Protein AF-A0A7S0N9P6-F1 (afdb_monomer)

Radius of gyration: 17.5 Å; Cα contacts (8 Å, |Δi|>4): 271; chains: 1; bounding box: 43×38×48 Å

Sequence (192 aa):
ETDVRFLIPDRLAFVSATAWQIDELRVDFEGRNACFISSDLHRKYAPLAADFGPVNLGIVHRFCSGFQKRLSADDNQLIVYCISECFEDRANASFLLGAFMMLCRGLSAEEAAAPFTCSTAPFTLRPFRDATFNVPCYELSLLDCLRALARAVSHGWFDLSKFDSQTYWELDNPKTGDLHELCPKFVAMKGP

InterPro domains:
  IPR029021 Protein-tyrosine phosphatase-like [G3DSA:3.90.190.10] (1-153)
  IPR029021 Protein-tyrosine phosphatase-like [SSF52799] (4-160)
  IPR029260 Dual specificity/tyrosine protein phosphatase, N-terminal [PF14671] (7-152)
  IPR029260 Dual specificity/tyrosine protein phosphatase, N-terminal [cd17657] (7-152)

Structure (mmCIF, N/CA/C/O backbone):
data_AF-A0A7S0N9P6-F1
#
_entry.id   AF-A0A7S0N9P6-F1
#
loop_
_atom_site.group_PDB
_atom_site.id
_atom_site.type_symbol
_atom_site.label_atom_id
_atom_site.label_alt_id
_atom_site.label_comp_id
_atom_site.label_asym_id
_atom_site.label_entity_id
_atom_site.label_seq_id
_atom_site.pdbx_PDB_ins_code
_atom_site.Cartn_x
_atom_site.Cartn_y
_atom_site.Cartn_z
_atom_site.occupancy
_atom_site.B_iso_or_equiv
_atom_site.auth_seq_id
_atom_site.auth_comp_id
_atom_site.auth_asym_id
_atom_site.auth_atom_id
_atom_site.pdbx_PDB_model_num
ATOM 1 N N . GLU A 1 1 ? -12.492 16.017 16.302 1.00 61.78 1 GLU A N 1
ATOM 2 C CA . GLU A 1 1 ? -12.819 14.596 16.508 1.00 61.78 1 GLU A CA 1
ATOM 3 C C . GLU A 1 1 ? -11.915 13.779 15.602 1.00 61.78 1 GLU A C 1
ATOM 5 O O . GLU A 1 1 ? -11.686 14.200 14.468 1.00 61.78 1 GLU A O 1
ATOM 10 N N . THR A 1 2 ? -11.299 12.723 16.124 1.00 76.19 2 THR A N 1
ATOM 11 C CA . THR A 1 2 ? -10.337 11.916 15.366 1.00 76.19 2 THR A CA 1
ATOM 12 C C . THR A 1 2 ? -11.100 10.950 14.459 1.00 76.19 2 THR A C 1
ATOM 14 O O . THR A 1 2 ? -11.926 10.178 14.933 1.00 76.19 2 THR A O 1
ATOM 17 N N . ASP A 1 3 ? -10.849 11.012 13.152 1.00 85.06 3 ASP A N 1
ATOM 18 C CA . ASP A 1 3 ? -11.601 10.253 12.146 1.00 85.06 3 ASP A CA 1
ATOM 19 C C . ASP A 1 3 ? -11.132 8.786 12.091 1.00 85.06 3 ASP A C 1
ATOM 21 O O . ASP A 1 3 ? -10.121 8.462 11.459 1.00 85.06 3 ASP A O 1
ATOM 25 N N . VAL A 1 4 ? -11.843 7.905 12.802 1.00 90.88 4 VAL A N 1
ATOM 26 C CA . VAL A 1 4 ? -11.625 6.451 12.784 1.00 90.88 4 VAL A CA 1
ATOM 27 C C . VAL A 1 4 ? -12.487 5.826 11.690 1.00 90.88 4 VAL A C 1
ATOM 29 O O . VAL A 1 4 ? -13.716 5.848 11.762 1.00 90.88 4 VAL A O 1
ATOM 32 N N . ARG A 1 5 ? -11.847 5.206 10.696 1.00 92.06 5 ARG A N 1
ATOM 33 C CA . ARG A 1 5 ? -12.531 4.620 9.535 1.00 92.06 5 ARG A CA 1
ATOM 34 C C . ARG A 1 5 ? -12.413 3.104 9.528 1.00 92.06 5 ARG A C 1
ATOM 36 O O . ARG A 1 5 ? -11.317 2.557 9.633 1.00 92.06 5 ARG A O 1
ATOM 43 N N . PHE A 1 6 ? -13.535 2.413 9.362 1.00 93.81 6 PHE A N 1
ATOM 44 C CA . PHE A 1 6 ? -13.578 0.951 9.323 1.00 93.81 6 PHE A CA 1
ATOM 45 C C . PHE A 1 6 ? -13.342 0.426 7.902 1.00 93.81 6 PHE A C 1
ATOM 47 O O . PHE A 1 6 ? -14.026 0.827 6.964 1.00 93.81 6 PHE A O 1
ATOM 54 N N . LEU A 1 7 ? -12.383 -0.492 7.756 1.00 95.31 7 LEU A N 1
ATOM 55 C CA . LEU A 1 7 ? -12.134 -1.256 6.526 1.00 95.31 7 LEU A CA 1
ATOM 56 C C . LEU A 1 7 ? -12.873 -2.597 6.545 1.00 95.31 7 LEU A C 1
ATOM 58 O O . LEU A 1 7 ? -13.346 -3.064 5.515 1.00 95.31 7 LEU A O 1
ATOM 62 N N . ILE A 1 8 ? -12.959 -3.218 7.724 1.00 95.25 8 ILE A N 1
ATOM 63 C CA . ILE A 1 8 ? -13.771 -4.407 7.979 1.00 95.2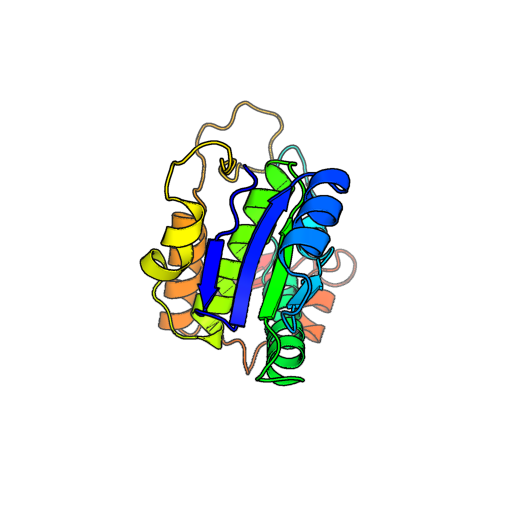5 8 ILE A CA 1
ATOM 64 C C . ILE A 1 8 ? -14.593 -4.105 9.235 1.00 95.25 8 ILE A C 1
ATOM 66 O O . ILE A 1 8 ? -13.984 -3.856 10.284 1.00 95.25 8 ILE A O 1
ATOM 70 N N . PRO A 1 9 ? -15.937 -4.119 9.158 1.00 93.31 9 PRO A N 1
ATOM 71 C CA . PRO A 1 9 ? -16.798 -3.860 10.309 1.00 93.31 9 PRO A CA 1
ATOM 72 C C . PRO A 1 9 ? -16.376 -4.687 11.527 1.00 93.31 9 PRO A C 1
ATOM 74 O O . PRO A 1 9 ? -16.108 -5.882 11.400 1.00 93.31 9 PRO A O 1
ATOM 77 N N . ASP A 1 10 ? -16.238 -4.020 12.674 1.00 91.19 10 ASP A N 1
ATOM 78 C CA . ASP A 1 10 ? -15.875 -4.597 13.980 1.00 91.19 10 ASP A CA 1
ATOM 79 C C . ASP A 1 10 ? -14.553 -5.390 14.051 1.00 91.19 10 ASP A C 1
ATOM 81 O O . ASP A 1 10 ? -14.226 -5.963 15.088 1.00 91.19 10 ASP A O 1
ATOM 85 N N . ARG A 1 11 ? -13.747 -5.395 12.982 1.00 94.81 11 ARG A N 1
ATOM 86 C CA . ARG A 1 11 ? -12.512 -6.195 12.889 1.00 94.81 11 ARG A CA 1
ATOM 87 C C . ARG A 1 11 ? -11.280 -5.383 12.533 1.00 94.81 11 ARG A C 1
ATOM 89 O O . ARG A 1 11 ? -10.212 -5.634 13.086 1.00 94.81 11 ARG A O 1
ATOM 96 N N . LEU A 1 12 ? -11.405 -4.434 11.610 1.00 96.88 12 LEU A N 1
ATOM 97 C CA . LEU A 1 12 ? -10.283 -3.631 11.140 1.00 96.88 12 LEU A CA 1
ATOM 98 C C . LEU A 1 12 ? -10.725 -2.194 10.894 1.00 96.88 12 LEU A C 1
ATOM 100 O O . LEU A 1 12 ? -11.525 -1.927 9.999 1.00 96.88 12 LEU A O 1
ATOM 104 N N . ALA A 1 13 ? -10.128 -1.276 11.638 1.00 95.94 13 ALA A N 1
ATOM 105 C CA . ALA A 1 13 ? -10.205 0.151 11.397 1.00 95.94 13 ALA A CA 1
ATOM 106 C C . ALA A 1 13 ? -8.808 0.726 11.163 1.00 95.94 13 ALA A C 1
ATOM 108 O O . ALA A 1 13 ? -7.800 0.110 11.513 1.00 95.94 13 ALA A O 1
ATOM 109 N N . PHE A 1 14 ? -8.747 1.919 10.591 1.00 95.12 14 PHE A N 1
ATOM 110 C CA . PHE A 1 14 ? -7.540 2.726 10.571 1.00 95.12 14 PHE A CA 1
ATOM 111 C C . PHE A 1 14 ? -7.831 4.135 11.073 1.00 95.12 14 PHE A C 1
ATOM 113 O O . PHE A 1 14 ? -8.968 4.610 11.047 1.00 95.12 14 PHE A O 1
ATOM 120 N N . VAL A 1 15 ? -6.776 4.797 11.526 1.00 94.00 15 VAL A N 1
ATOM 121 C CA . VAL A 1 15 ? -6.821 6.181 11.980 1.0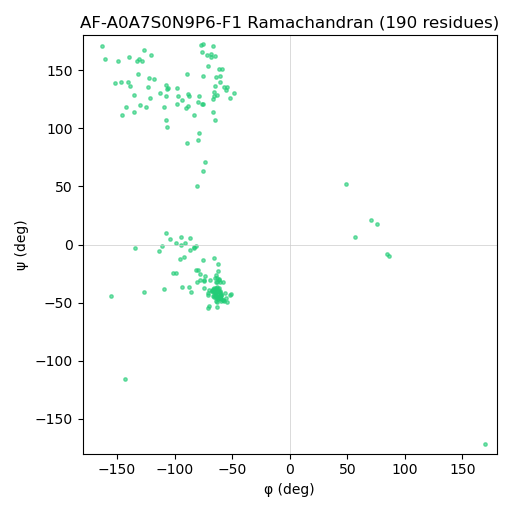0 94.00 15 VAL A CA 1
ATOM 122 C C . VAL A 1 15 ? -5.503 6.863 11.646 1.00 94.00 15 VAL A C 1
ATOM 124 O O . VAL A 1 15 ? -4.440 6.258 11.785 1.00 94.00 15 VAL A O 1
ATOM 127 N N . SER A 1 16 ? -5.557 8.121 11.208 1.00 92.56 16 SER A N 1
ATOM 128 C CA . SER A 1 16 ? -4.371 8.976 11.137 1.00 92.56 16 SER A CA 1
ATOM 129 C C . SER A 1 16 ? -4.453 10.056 12.196 1.00 92.56 16 SER A C 1
ATOM 131 O O . SER A 1 16 ? -5.389 10.852 12.188 1.00 92.56 16 SER A O 1
ATOM 133 N N . ALA A 1 17 ? -3.494 10.046 13.116 1.00 91.25 17 ALA A N 1
ATOM 134 C CA . ALA A 1 17 ? -3.539 10.872 14.309 1.00 91.25 17 ALA A CA 1
ATOM 135 C C . ALA A 1 17 ? -2.149 11.032 14.943 1.00 91.25 17 ALA A C 1
ATOM 137 O O . ALA A 1 17 ? -1.240 10.226 14.720 1.00 91.25 17 ALA A O 1
ATOM 138 N N . THR A 1 18 ? -1.996 12.070 15.762 1.00 91.56 18 THR A N 1
ATOM 139 C CA . THR A 1 18 ? -0.857 12.228 16.675 1.00 91.56 18 THR A CA 1
ATOM 140 C C . THR A 1 18 ? -0.847 11.134 17.745 1.00 91.56 18 THR A C 1
ATOM 142 O O . THR A 1 18 ? -1.867 10.511 18.036 1.00 91.56 18 THR A O 1
ATOM 145 N N . ALA A 1 19 ? 0.304 10.936 18.394 1.00 90.31 19 ALA A N 1
ATOM 146 C CA . ALA A 1 19 ? 0.409 10.018 19.530 1.00 90.31 19 ALA A CA 1
ATOM 147 C C . ALA A 1 19 ? -0.589 10.360 20.651 1.00 90.31 19 ALA A C 1
ATOM 149 O O . ALA A 1 19 ? -1.248 9.468 21.171 1.00 90.31 19 ALA A O 1
ATOM 150 N N . TRP A 1 20 ? -0.758 11.650 20.953 1.00 91.00 20 TRP A N 1
ATOM 151 C CA . TRP A 1 20 ? -1.686 12.112 21.983 1.00 91.00 20 TRP A CA 1
ATOM 152 C C . TRP A 1 20 ? -3.150 11.794 21.639 1.00 91.00 20 TRP A C 1
ATOM 154 O O . TRP A 1 20 ? -3.863 11.237 22.464 1.00 91.00 20 TRP A O 1
ATOM 164 N N . GLN A 1 21 ? -3.573 12.033 20.396 1.00 92.38 21 GLN A N 1
ATOM 165 C CA . GLN A 1 21 ? -4.917 11.657 19.933 1.00 92.38 21 GLN A CA 1
ATOM 166 C C . GLN A 1 21 ? -5.147 10.138 19.941 1.00 92.38 21 GLN A C 1
ATOM 168 O O . GLN A 1 21 ? -6.269 9.687 20.151 1.00 92.38 21 GLN A O 1
ATOM 173 N N . ILE A 1 22 ? -4.106 9.333 19.693 1.00 92.31 22 ILE A N 1
ATOM 174 C CA . ILE A 1 22 ? -4.197 7.870 19.818 1.00 92.31 22 ILE A CA 1
ATOM 175 C C . ILE A 1 22 ? -4.406 7.475 21.283 1.00 92.31 22 ILE A C 1
ATOM 177 O O . ILE A 1 22 ? -5.171 6.551 21.549 1.00 92.31 22 ILE A O 1
ATOM 181 N N . ASP A 1 23 ? -3.752 8.155 22.223 1.00 92.50 23 ASP A N 1
ATOM 182 C CA . ASP A 1 23 ? -3.941 7.899 23.652 1.00 92.50 23 ASP A CA 1
ATOM 183 C C . ASP A 1 23 ? -5.349 8.285 24.123 1.00 92.50 23 ASP A C 1
ATOM 185 O O . ASP A 1 23 ? -5.954 7.521 24.870 1.00 92.50 23 ASP A O 1
ATOM 189 N N . GLU A 1 24 ? -5.922 9.382 23.621 1.00 93.00 24 GLU A N 1
ATOM 190 C CA . GLU A 1 24 ? -7.337 9.712 23.859 1.00 93.00 24 GLU A CA 1
ATOM 191 C C . GLU A 1 24 ? -8.277 8.647 23.278 1.00 93.00 24 GLU A C 1
ATOM 193 O O . GLU A 1 24 ? -9.145 8.132 23.979 1.00 93.00 24 GLU A O 1
ATOM 198 N N . LEU A 1 25 ? -8.051 8.222 22.029 1.00 92.19 25 LEU A N 1
ATOM 199 C CA . LEU A 1 25 ? -8.854 7.168 21.403 1.00 92.19 25 LEU A CA 1
ATOM 200 C C . LEU A 1 25 ? -8.772 5.833 22.148 1.00 92.19 25 LEU A C 1
ATOM 202 O O . LEU A 1 25 ? -9.717 5.051 22.116 1.00 92.19 25 LEU A O 1
ATOM 206 N N . ARG A 1 26 ? -7.654 5.528 22.811 1.00 92.94 26 ARG A N 1
ATOM 207 C CA . ARG A 1 26 ? -7.559 4.316 23.636 1.00 92.94 26 ARG A CA 1
ATOM 208 C C . ARG A 1 26 ? -8.541 4.352 24.800 1.00 92.94 26 ARG A C 1
ATOM 210 O O . ARG A 1 26 ? -9.107 3.305 25.098 1.00 92.94 26 ARG A O 1
ATOM 217 N N . VAL A 1 27 ? -8.764 5.527 25.393 1.00 91.44 27 VAL A N 1
ATOM 218 C CA . VAL A 1 27 ? -9.762 5.734 26.452 1.00 91.44 27 VAL A CA 1
ATOM 219 C C . VAL A 1 27 ? -11.174 5.541 25.894 1.00 91.44 27 VAL A C 1
ATOM 221 O O . VAL A 1 27 ? -11.965 4.806 26.473 1.00 91.44 27 VAL A O 1
ATOM 224 N N . ASP A 1 28 ? -11.473 6.095 24.716 1.00 89.25 28 ASP A N 1
ATOM 225 C CA . ASP A 1 28 ? -12.793 5.944 24.074 1.00 89.25 28 ASP A CA 1
ATOM 226 C C . ASP A 1 28 ? -13.126 4.490 23.691 1.00 89.25 28 ASP A C 1
ATOM 228 O O . ASP A 1 28 ? -14.292 4.099 23.594 1.00 89.25 28 ASP A O 1
ATOM 232 N N . PHE A 1 29 ? -12.096 3.674 23.459 1.00 91.44 29 PHE A N 1
ATOM 233 C CA . PHE A 1 29 ? -12.220 2.250 23.155 1.00 91.44 29 PHE A CA 1
ATOM 234 C C . PHE A 1 29 ? -12.082 1.356 24.400 1.00 91.44 29 PHE A C 1
ATOM 236 O O . PHE A 1 29 ? -12.097 0.127 24.258 1.00 91.44 29 PHE A O 1
ATOM 243 N N . GLU A 1 30 ? -11.995 1.926 25.610 1.00 87.75 30 GLU A N 1
ATOM 244 C CA . GLU A 1 30 ? -12.008 1.151 26.853 1.00 87.75 30 GLU A CA 1
ATOM 245 C C . GLU A 1 30 ? -13.260 0.263 26.928 1.00 87.75 30 GLU A C 1
ATOM 247 O O . GLU A 1 30 ? -14.384 0.667 26.630 1.00 87.75 30 GLU A O 1
ATOM 252 N N . GLY A 1 31 ? -13.057 -1.006 27.286 1.00 85.06 31 GLY A N 1
ATOM 253 C CA . GLY A 1 31 ? -14.119 -2.016 27.319 1.00 85.06 31 GLY A CA 1
ATOM 254 C C . GLY A 1 31 ? -14.379 -2.731 25.988 1.00 85.06 31 GLY A C 1
ATOM 255 O O . GLY A 1 31 ? -15.058 -3.759 25.988 1.00 85.06 31 GLY A O 1
ATOM 256 N N . ARG A 1 32 ? -13.800 -2.279 24.866 1.00 88.38 32 ARG A N 1
ATOM 257 C CA . ARG A 1 32 ? -13.716 -3.084 23.635 1.00 88.38 32 ARG A CA 1
ATOM 258 C C . ARG A 1 32 ? -12.437 -3.925 23.651 1.00 88.38 32 ARG A C 1
ATOM 260 O O . ARG A 1 32 ? -11.399 -3.474 24.128 1.00 88.38 32 ARG A O 1
ATOM 267 N N . ASN A 1 33 ? -12.468 -5.127 23.067 1.00 94.12 33 ASN A N 1
ATOM 268 C CA . ASN A 1 33 ? -11.241 -5.870 22.750 1.00 94.12 33 ASN A CA 1
ATOM 269 C C . ASN A 1 33 ? -10.561 -5.211 21.537 1.00 94.12 33 ASN A C 1
ATOM 271 O O . ASN A 1 33 ? -10.637 -5.726 20.425 1.00 94.12 33 ASN A O 1
ATOM 275 N N . ALA A 1 34 ? -9.984 -4.022 21.725 1.00 95.62 34 ALA A N 1
ATOM 276 C CA . ALA A 1 34 ? -9.335 -3.244 20.677 1.00 95.62 34 ALA A CA 1
ATOM 277 C C . ALA A 1 34 ? -7.810 -3.252 20.845 1.00 95.62 34 ALA A C 1
ATOM 279 O O . ALA A 1 34 ? -7.286 -3.089 21.945 1.00 95.62 34 ALA A O 1
ATOM 280 N N . CYS A 1 35 ? -7.078 -3.409 19.743 1.00 95.56 35 CYS A N 1
ATOM 281 C CA . CYS A 1 35 ? -5.623 -3.348 19.718 1.00 95.56 35 CYS A CA 1
ATOM 282 C C . CYS A 1 35 ? -5.148 -2.309 18.702 1.00 95.56 35 CYS A C 1
ATOM 284 O O . CYS A 1 35 ? -5.376 -2.444 17.499 1.00 95.56 35 CYS A O 1
ATOM 286 N N . PHE A 1 36 ? -4.452 -1.291 19.203 1.00 96.25 36 PHE A N 1
ATOM 287 C CA . PHE A 1 36 ? -3.864 -0.224 18.401 1.00 96.25 36 PHE A CA 1
ATOM 288 C C . PHE A 1 36 ? -2.464 -0.637 17.956 1.00 96.25 36 PHE A C 1
ATOM 290 O O . PHE A 1 36 ? -1.589 -0.865 18.795 1.00 96.25 36 PHE A O 1
ATOM 297 N N . ILE A 1 37 ? -2.248 -0.728 16.647 1.00 95.69 37 ILE A N 1
ATOM 298 C CA . ILE A 1 37 ? -0.972 -1.154 16.063 1.00 95.69 37 ILE A CA 1
ATOM 299 C C . ILE A 1 37 ? -0.548 -0.219 14.941 1.00 95.69 37 ILE A C 1
ATOM 301 O O . ILE A 1 37 ? -1.371 0.427 14.308 1.00 95.69 37 ILE A O 1
ATOM 305 N N . SER A 1 38 ? 0.741 -0.199 14.637 1.00 94.12 38 SER A N 1
ATOM 306 C CA . SER A 1 38 ? 1.282 0.413 13.428 1.00 94.12 38 SER A CA 1
ATOM 307 C C . SER A 1 38 ? 2.386 -0.481 12.869 1.00 94.12 38 SER A C 1
ATOM 309 O O . SER A 1 38 ? 2.909 -1.359 13.560 1.00 94.12 38 SER A O 1
ATOM 311 N N . SER A 1 39 ? 2.730 -0.299 11.600 1.00 92.94 39 SER A N 1
ATOM 312 C CA . SER A 1 39 ? 3.879 -0.956 10.975 1.00 92.94 39 SER A CA 1
ATOM 313 C C . SER A 1 39 ? 4.813 0.103 10.425 1.00 92.94 39 SER A C 1
ATOM 315 O O . SER A 1 39 ? 4.333 1.079 9.877 1.00 92.94 39 SER A O 1
ATOM 317 N N . ASP A 1 40 ? 6.125 -0.089 10.494 1.00 94.81 40 ASP A N 1
ATOM 318 C CA . ASP A 1 40 ? 7.107 0.796 9.858 1.00 94.81 40 ASP A CA 1
ATOM 319 C C . ASP A 1 40 ? 7.307 0.496 8.360 1.00 94.81 40 ASP A C 1
ATOM 321 O O . ASP A 1 40 ? 8.072 1.185 7.689 1.00 94.81 40 ASP A O 1
ATOM 325 N N . LEU A 1 41 ? 6.617 -0.514 7.812 1.00 97.25 41 LEU A N 1
ATOM 326 C CA . LEU A 1 41 ? 6.767 -0.945 6.419 1.00 97.25 41 LEU A CA 1
ATOM 327 C C . LEU A 1 41 ? 6.426 0.156 5.407 1.00 97.25 41 LEU A C 1
ATOM 329 O O . LEU A 1 41 ? 7.082 0.246 4.373 1.00 97.25 41 LEU A O 1
ATOM 333 N N . HIS A 1 42 ? 5.483 1.047 5.727 1.00 95.56 42 HIS A N 1
ATOM 334 C CA . HIS A 1 42 ? 5.150 2.205 4.887 1.00 95.56 42 HIS A CA 1
ATOM 335 C C . HIS A 1 42 ? 6.289 3.241 4.781 1.00 95.56 42 HIS A C 1
ATOM 337 O O . HIS A 1 42 ? 6.235 4.109 3.916 1.00 95.56 42 HIS A O 1
ATOM 343 N N . ARG A 1 43 ? 7.332 3.127 5.619 1.00 95.69 43 ARG A N 1
ATOM 344 C CA . ARG A 1 43 ? 8.543 3.969 5.611 1.00 95.69 43 ARG A CA 1
ATOM 345 C C . ARG A 1 43 ? 9.765 3.276 5.011 1.00 95.69 43 ARG A C 1
ATOM 347 O O . ARG A 1 43 ? 10.863 3.815 5.078 1.00 95.69 43 ARG A O 1
ATOM 354 N N . LYS A 1 44 ? 9.618 2.058 4.476 1.00 96.44 44 LYS A N 1
ATOM 355 C CA . LYS A 1 44 ? 10.736 1.293 3.890 1.00 96.44 44 LYS A CA 1
ATOM 356 C C . LYS A 1 44 ? 10.992 1.610 2.419 1.00 96.44 44 LYS A C 1
ATOM 358 O O . LYS A 1 44 ? 11.829 0.956 1.807 1.00 96.44 44 LYS A O 1
ATOM 363 N N . TYR A 1 45 ? 10.288 2.587 1.855 1.00 96.00 45 TYR A N 1
ATOM 364 C CA . TYR A 1 45 ? 10.654 3.135 0.558 1.00 96.00 45 TYR A CA 1
ATOM 365 C C . TYR A 1 45 ? 12.012 3.839 0.663 1.00 96.00 45 TYR A C 1
ATOM 367 O O . TYR A 1 45 ? 12.251 4.558 1.633 1.00 96.00 45 TYR A O 1
ATOM 375 N N . ALA A 1 46 ? 12.888 3.621 -0.316 1.00 94.12 46 ALA A N 1
ATOM 376 C CA . ALA A 1 46 ? 14.181 4.286 -0.418 1.00 94.12 46 ALA A CA 1
ATOM 377 C C . ALA A 1 46 ? 14.117 5.323 -1.554 1.00 94.12 46 ALA A C 1
ATOM 379 O O . ALA A 1 46 ? 14.189 4.923 -2.715 1.00 94.12 46 ALA A O 1
ATOM 380 N N . PRO A 1 47 ? 13.957 6.624 -1.241 1.00 96.06 47 PRO A N 1
ATOM 381 C CA . PRO A 1 47 ? 13.896 7.681 -2.246 1.00 96.06 47 PRO A CA 1
ATOM 382 C C . PRO A 1 47 ? 15.160 7.773 -3.091 1.00 96.06 47 PRO A C 1
ATOM 384 O O . PRO A 1 47 ? 16.271 7.723 -2.555 1.00 96.06 47 PRO A O 1
ATOM 387 N N . LEU A 1 48 ? 14.991 7.998 -4.392 1.00 95.06 48 LEU A N 1
ATOM 388 C CA . LEU A 1 48 ? 16.087 8.411 -5.273 1.00 95.06 48 LEU A CA 1
ATOM 389 C C . LEU A 1 48 ? 16.253 9.939 -5.287 1.00 95.06 48 LEU A C 1
ATOM 391 O O . LEU A 1 48 ? 17.373 10.447 -5.341 1.00 95.06 48 LEU A O 1
ATOM 395 N N . ALA A 1 49 ? 15.142 10.668 -5.220 1.00 96.50 49 ALA A N 1
ATOM 396 C CA . ALA A 1 49 ? 15.059 12.119 -5.178 1.00 96.50 49 ALA A CA 1
ATOM 397 C C . ALA A 1 49 ? 13.918 12.567 -4.240 1.00 96.50 49 ALA A C 1
ATOM 399 O O . ALA A 1 49 ? 13.999 12.363 -3.030 1.00 96.50 49 ALA A O 1
ATOM 400 N N . ALA A 1 50 ? 12.879 13.225 -4.771 1.00 96.75 50 ALA A N 1
ATOM 401 C CA . ALA A 1 50 ? 11.713 13.679 -4.005 1.00 96.75 50 ALA A CA 1
ATOM 402 C C . ALA A 1 50 ? 10.535 12.680 -4.028 1.00 96.75 50 ALA A C 1
ATOM 404 O O . ALA A 1 50 ? 9.485 12.946 -3.439 1.00 96.75 50 ALA A O 1
ATOM 405 N N . ASP A 1 51 ? 10.691 11.555 -4.723 1.00 97.88 51 ASP A N 1
ATOM 406 C CA . ASP A 1 51 ? 9.813 10.391 -4.664 1.00 97.88 51 ASP A CA 1
ATOM 407 C C . ASP A 1 51 ? 9.758 9.804 -3.248 1.00 97.88 51 ASP A C 1
ATOM 409 O O . ASP A 1 51 ? 10.735 9.808 -2.506 1.00 97.88 51 ASP A O 1
ATOM 413 N N . PHE A 1 52 ? 8.591 9.295 -2.855 1.00 97.69 52 PHE A N 1
ATOM 414 C CA . PHE A 1 52 ? 8.377 8.732 -1.516 1.00 97.69 52 PHE A CA 1
ATOM 415 C C . PHE A 1 52 ? 7.632 7.391 -1.536 1.00 97.69 52 PHE A C 1
ATOM 417 O O . PHE A 1 52 ? 7.409 6.797 -0.480 1.00 97.69 52 PHE A O 1
ATOM 424 N N . GLY A 1 53 ? 7.209 6.920 -2.709 1.00 97.81 53 GLY A N 1
ATOM 425 C CA . GLY A 1 53 ? 6.383 5.731 -2.854 1.00 97.81 53 GLY A CA 1
ATOM 426 C C . GLY A 1 53 ? 5.821 5.553 -4.272 1.00 97.81 53 GLY A C 1
ATOM 427 O O . GLY A 1 53 ? 6.179 6.318 -5.169 1.00 97.81 53 GLY A O 1
ATOM 428 N N . PRO A 1 54 ? 4.905 4.586 -4.465 1.00 98.19 54 PRO A N 1
ATOM 429 C CA . PRO A 1 54 ? 4.465 3.619 -3.458 1.00 98.19 54 PRO A CA 1
ATOM 430 C C . PRO A 1 54 ? 5.576 2.625 -3.084 1.00 98.19 54 PRO A C 1
ATOM 432 O O . PRO A 1 54 ? 6.550 2.443 -3.814 1.00 98.19 54 PRO A O 1
ATOM 435 N N . VAL A 1 55 ? 5.435 1.961 -1.935 1.00 97.88 55 VAL A N 1
ATOM 436 C CA . VAL A 1 55 ? 6.335 0.862 -1.542 1.00 97.88 55 VAL A CA 1
ATOM 437 C C . VAL A 1 55 ? 6.277 -0.312 -2.528 1.00 97.88 55 VAL A C 1
ATOM 439 O O . VAL A 1 55 ? 5.251 -0.574 -3.154 1.00 97.88 55 VAL A O 1
ATOM 442 N N . ASN A 1 56 ? 7.389 -1.037 -2.648 1.00 97.25 56 ASN A N 1
ATOM 443 C CA . ASN A 1 56 ? 7.568 -2.089 -3.649 1.00 97.25 56 ASN A CA 1
ATOM 444 C C . ASN A 1 56 ? 6.836 -3.414 -3.312 1.00 97.25 56 ASN A C 1
ATOM 446 O O . ASN A 1 56 ? 6.320 -3.600 -2.205 1.00 97.25 56 ASN A O 1
ATOM 450 N N . LEU A 1 57 ? 6.810 -4.362 -4.262 1.00 97.75 57 LEU A N 1
ATOM 451 C CA . LEU A 1 57 ? 6.092 -5.641 -4.120 1.00 97.75 57 LEU A CA 1
ATOM 452 C C . LEU A 1 57 ? 6.630 -6.519 -2.981 1.00 97.75 57 LEU A C 1
ATOM 454 O O . LEU A 1 57 ? 5.848 -7.206 -2.323 1.00 97.75 57 LEU A O 1
ATOM 458 N N . GLY A 1 58 ? 7.932 -6.458 -2.691 1.00 97.62 58 GLY A N 1
ATOM 459 C CA . GLY A 1 58 ? 8.526 -7.153 -1.548 1.00 97.62 58 GLY A CA 1
ATOM 460 C C . GLY A 1 58 ? 7.950 -6.674 -0.213 1.00 97.62 58 GLY A C 1
ATOM 461 O O . GLY A 1 58 ? 7.641 -7.485 0.668 1.00 97.62 58 GLY A O 1
ATOM 462 N N . ILE A 1 59 ? 7.739 -5.362 -0.074 1.00 98.38 59 ILE A N 1
ATOM 463 C CA . ILE A 1 59 ? 7.086 -4.767 1.097 1.00 98.38 59 ILE A CA 1
ATOM 464 C C . ILE A 1 59 ? 5.590 -5.095 1.125 1.00 98.38 59 ILE A C 1
ATOM 466 O O . ILE A 1 59 ? 5.088 -5.462 2.189 1.00 98.38 59 ILE A O 1
ATOM 470 N N . VAL A 1 60 ? 4.890 -5.035 -0.015 1.00 98.50 60 VAL A N 1
ATOM 471 C CA . VAL A 1 60 ? 3.470 -5.431 -0.119 1.00 98.50 60 VAL A CA 1
ATOM 472 C C . VAL A 1 60 ? 3.276 -6.879 0.331 1.00 98.50 60 VAL A C 1
ATOM 474 O O . VAL A 1 60 ? 2.423 -7.142 1.180 1.00 98.50 60 VAL A O 1
ATOM 477 N N . HIS A 1 61 ? 4.097 -7.808 -0.166 1.00 98.25 61 HIS A N 1
ATOM 478 C CA . HIS A 1 61 ? 4.054 -9.215 0.228 1.00 98.25 61 HIS A CA 1
ATOM 479 C C . HIS A 1 61 ? 4.297 -9.385 1.733 1.00 98.25 61 HIS A C 1
ATOM 481 O O . HIS A 1 61 ? 3.512 -10.040 2.424 1.00 98.25 61 HIS A O 1
ATOM 487 N N . ARG A 1 62 ? 5.348 -8.750 2.275 1.00 98.06 62 ARG A N 1
ATOM 488 C CA . ARG A 1 62 ? 5.665 -8.815 3.711 1.00 98.06 62 ARG A CA 1
ATOM 489 C C . ARG A 1 62 ? 4.528 -8.267 4.573 1.00 98.06 62 ARG A C 1
ATOM 491 O O . ARG A 1 62 ? 4.192 -8.882 5.587 1.00 98.06 62 ARG A O 1
ATOM 498 N N . PHE A 1 63 ? 3.946 -7.136 4.178 1.00 98.50 63 PHE A N 1
ATOM 499 C CA . PHE A 1 63 ? 2.817 -6.533 4.875 1.00 98.50 63 PHE A CA 1
ATOM 500 C C . PHE A 1 63 ? 1.605 -7.461 4.839 1.00 98.50 63 PHE A C 1
ATOM 502 O O . PHE A 1 63 ? 1.113 -7.828 5.899 1.00 98.50 63 PHE A O 1
ATOM 509 N N . CYS A 1 64 ? 1.171 -7.912 3.660 1.00 98.12 64 CYS A N 1
ATOM 510 C CA . CYS A 1 64 ? -0.026 -8.742 3.524 1.00 98.12 64 CYS A CA 1
ATOM 511 C C . CYS A 1 64 ? 0.090 -10.055 4.308 1.00 98.12 64 CYS A C 1
ATOM 513 O O . CYS A 1 64 ? -0.806 -10.393 5.082 1.00 98.12 64 CYS A O 1
ATOM 515 N N . SER A 1 65 ? 1.221 -10.753 4.183 1.00 96.62 65 SER A N 1
ATOM 516 C CA . SER A 1 65 ? 1.475 -12.017 4.880 1.00 96.62 65 SER A CA 1
ATOM 517 C C . SER A 1 65 ? 1.548 -11.849 6.401 1.00 96.62 65 SER A C 1
ATOM 519 O O . SER A 1 65 ? 1.013 -12.671 7.148 1.00 96.62 65 SER A O 1
ATOM 521 N N . GLY A 1 66 ? 2.196 -10.787 6.889 1.00 96.75 66 GLY A N 1
ATOM 522 C CA . GLY A 1 66 ? 2.274 -10.495 8.323 1.00 96.75 66 GLY A CA 1
ATOM 523 C C . GLY A 1 66 ? 0.937 -10.032 8.904 1.00 96.75 66 GLY A C 1
ATOM 524 O O . GLY A 1 66 ? 0.522 -10.491 9.968 1.00 96.75 66 GLY A O 1
ATOM 525 N N . PHE A 1 67 ? 0.238 -9.158 8.183 1.00 96.88 67 PHE A N 1
ATOM 526 C CA . PHE A 1 67 ? -1.020 -8.570 8.622 1.00 96.88 67 PHE A CA 1
ATOM 527 C C . PHE A 1 67 ? -2.158 -9.590 8.630 1.00 96.88 67 PHE A C 1
ATOM 529 O O . PHE A 1 67 ? -2.920 -9.637 9.593 1.00 96.88 67 PHE A O 1
ATOM 536 N N . GLN A 1 68 ? -2.211 -10.486 7.637 1.00 95.88 68 GLN A N 1
ATOM 537 C CA . GLN A 1 68 ? -3.152 -11.607 7.627 1.00 95.88 68 GLN A CA 1
ATOM 538 C C . GLN A 1 68 ? -2.978 -12.486 8.873 1.00 95.88 68 GLN A C 1
ATOM 540 O O . GLN A 1 68 ? -3.953 -12.767 9.565 1.00 95.88 68 GLN A O 1
ATOM 545 N N . LYS A 1 69 ? -1.736 -12.866 9.211 1.00 96.00 69 LYS A N 1
ATOM 546 C CA . LYS A 1 69 ? -1.443 -13.651 10.424 1.00 96.00 69 LYS A CA 1
ATOM 547 C C . LYS A 1 69 ? -1.883 -12.924 11.693 1.00 96.00 69 LYS 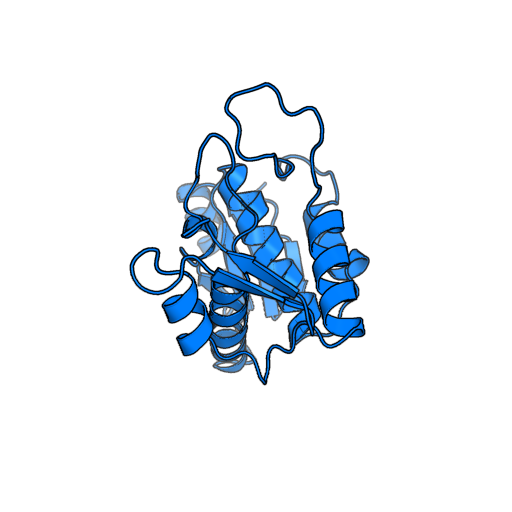A C 1
ATOM 549 O O . LYS A 1 69 ? -2.471 -13.539 12.575 1.00 96.00 69 LYS A O 1
ATOM 554 N N . ARG A 1 70 ? -1.623 -11.615 11.779 1.00 95.69 70 ARG A N 1
ATOM 555 C CA . ARG A 1 70 ? -2.012 -10.792 12.931 1.00 95.69 70 ARG A CA 1
ATOM 556 C C . ARG A 1 70 ? -3.530 -10.703 13.096 1.00 95.69 70 ARG A C 1
ATOM 558 O O . ARG A 1 70 ? -4.010 -10.764 14.227 1.00 95.69 70 ARG A O 1
ATOM 565 N N . LEU A 1 71 ? -4.258 -10.547 11.994 1.00 94.50 71 LEU A N 1
ATOM 566 C CA . LEU A 1 71 ? -5.713 -10.420 11.988 1.00 94.50 71 LEU A CA 1
ATOM 567 C C . LEU A 1 71 ? -6.421 -11.758 12.261 1.00 94.50 71 LEU A C 1
ATOM 569 O O . LEU A 1 71 ? -7.519 -11.746 12.805 1.00 94.50 71 LEU A O 1
ATOM 573 N N . SER A 1 72 ? -5.788 -12.888 11.930 1.00 94.56 72 SER A N 1
ATOM 574 C CA . SER A 1 72 ? -6.271 -14.246 12.234 1.00 94.56 72 SER A CA 1
ATOM 575 C C . SER A 1 72 ? -5.867 -14.772 13.619 1.00 94.56 72 SER A C 1
ATOM 577 O O . SER A 1 72 ? -6.265 -15.874 13.977 1.00 94.56 72 SER A O 1
ATOM 579 N N . ALA A 1 73 ? -5.059 -14.036 14.391 1.00 95.44 73 ALA A N 1
ATOM 580 C CA . ALA A 1 73 ? -4.604 -14.483 15.711 1.00 95.44 73 ALA A CA 1
ATOM 581 C C . ALA A 1 73 ? -5.702 -14.407 16.790 1.00 95.44 73 ALA A C 1
ATOM 583 O O . ALA A 1 73 ? -5.702 -15.217 17.713 1.00 95.44 73 ALA A O 1
ATOM 584 N N . ASP A 1 74 ? -6.620 -13.444 16.672 1.00 94.25 74 ASP A N 1
ATOM 585 C CA . ASP A 1 74 ? -7.800 -13.302 17.530 1.00 94.25 74 ASP A CA 1
ATOM 586 C C . ASP A 1 74 ? -8.959 -12.745 16.693 1.00 94.25 74 ASP A C 1
ATOM 588 O O . ASP A 1 74 ? -8.928 -11.595 16.247 1.00 94.25 74 ASP A O 1
ATOM 592 N N . ASP A 1 75 ? -9.977 -13.575 16.458 1.00 90.12 75 ASP A N 1
ATOM 593 C CA . ASP A 1 75 ? -11.136 -13.209 15.644 1.00 90.12 75 ASP A CA 1
ATOM 594 C C . ASP A 1 75 ? -12.124 -12.266 16.344 1.00 90.12 75 ASP A C 1
ATOM 596 O O . ASP A 1 75 ? -12.962 -11.662 15.672 1.00 90.12 75 ASP A O 1
ATOM 600 N N . ASN A 1 76 ? -11.999 -12.103 17.663 1.00 91.88 76 ASN A N 1
ATOM 601 C CA . ASN A 1 76 ? -12.851 -11.235 18.474 1.00 91.88 76 ASN A CA 1
ATOM 602 C C . ASN A 1 76 ? -12.199 -9.877 18.765 1.00 91.88 76 ASN A C 1
ATOM 604 O O . ASN A 1 76 ? -12.773 -9.065 19.495 1.00 91.88 76 ASN A O 1
ATOM 608 N N . GLN A 1 77 ? -10.992 -9.638 18.249 1.00 95.38 77 GLN A N 1
ATOM 609 C CA . GLN A 1 77 ? -10.258 -8.403 18.473 1.00 95.38 77 GLN A CA 1
ATOM 610 C C . GLN A 1 77 ? -10.441 -7.423 17.315 1.00 95.38 77 GLN A C 1
ATOM 612 O O . GLN A 1 77 ? -10.169 -7.740 16.154 1.00 95.38 77 GLN A O 1
ATOM 617 N N . LEU A 1 78 ? -10.825 -6.193 17.648 1.00 96.56 78 LEU A N 1
ATOM 618 C CA . LEU A 1 78 ? -10.773 -5.062 16.735 1.00 96.56 78 LEU A CA 1
ATOM 619 C C . LEU A 1 78 ? -9.326 -4.582 16.614 1.00 96.56 78 LEU A C 1
ATOM 621 O O . LEU A 1 78 ? -8.707 -4.165 17.591 1.00 96.56 78 LEU A O 1
ATOM 625 N N . ILE A 1 79 ? -8.787 -4.588 15.403 1.00 97.44 79 ILE A N 1
ATOM 626 C CA . ILE A 1 79 ? -7.487 -3.989 15.113 1.00 97.44 79 ILE A CA 1
ATOM 627 C C . ILE A 1 79 ? -7.693 -2.553 14.638 1.00 97.44 79 ILE A C 1
ATOM 629 O O . ILE A 1 79 ? -8.389 -2.321 13.651 1.00 97.44 79 ILE A O 1
ATOM 633 N N . VAL A 1 80 ? -7.047 -1.599 15.306 1.00 97.06 80 VAL A N 1
ATOM 634 C CA . VAL A 1 80 ? -6.991 -0.195 14.884 1.00 97.06 80 VAL A CA 1
ATOM 635 C C . VAL A 1 80 ? -5.586 0.091 14.362 1.00 97.06 80 VAL A C 1
ATOM 637 O O . VAL A 1 80 ? -4.620 0.132 15.125 1.00 97.06 80 VAL A O 1
ATOM 640 N N . TYR A 1 81 ? -5.454 0.241 13.045 1.00 97.12 81 TYR A N 1
ATOM 641 C CA . TYR A 1 81 ? -4.186 0.550 12.395 1.00 97.12 81 TYR A CA 1
ATOM 642 C C . TYR A 1 81 ? -3.908 2.057 12.445 1.00 97.12 81 TYR A C 1
ATOM 644 O O . TYR A 1 81 ? -4.573 2.855 11.785 1.00 97.12 81 TYR A O 1
ATOM 652 N N . CYS A 1 82 ? -2.905 2.444 13.222 1.00 95.69 82 CYS A N 1
ATOM 653 C CA . CYS A 1 82 ? -2.503 3.824 13.430 1.00 95.69 82 CYS A CA 1
ATOM 654 C C . CYS A 1 82 ? -1.487 4.270 12.378 1.00 95.69 82 CYS A C 1
ATOM 656 O O . CYS A 1 82 ? -0.443 3.641 12.177 1.00 95.69 82 CYS A O 1
ATOM 658 N N . ILE A 1 83 ? -1.771 5.408 11.760 1.00 93.69 83 ILE A N 1
ATOM 659 C CA . ILE A 1 83 ? -0.938 6.072 10.763 1.00 93.69 83 ILE A CA 1
ATOM 660 C C . ILE A 1 83 ? -0.530 7.434 11.324 1.00 93.69 83 ILE A C 1
ATOM 662 O O . ILE A 1 83 ? -1.326 8.106 11.980 1.00 93.69 83 ILE A O 1
ATOM 666 N N . SER A 1 84 ? 0.702 7.866 11.065 1.00 91.06 84 SER A N 1
ATOM 667 C CA . SER A 1 84 ? 1.113 9.224 11.427 1.00 91.06 84 SER A CA 1
ATOM 668 C C . SER A 1 84 ? 0.343 10.271 10.604 1.00 91.06 84 SER A C 1
ATOM 670 O O . SER A 1 84 ? -0.369 9.947 9.650 1.00 91.06 84 SER A O 1
ATOM 672 N N . GLU A 1 85 ? 0.485 11.547 10.954 1.00 90.25 85 G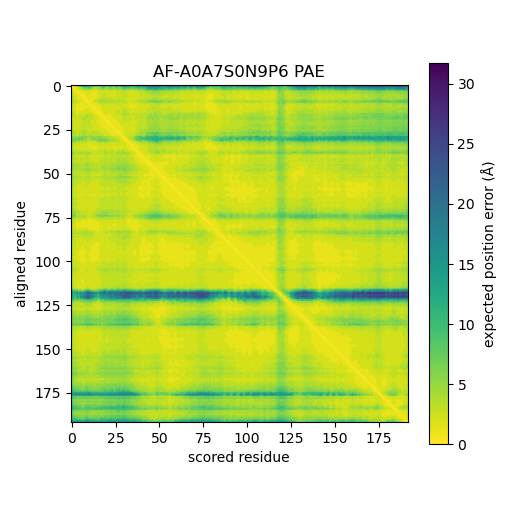LU A N 1
ATOM 673 C CA . GLU A 1 85 ? -0.113 12.645 10.186 1.00 90.25 85 GLU A CA 1
ATOM 674 C C . GLU A 1 85 ? 0.715 13.086 8.970 1.00 90.25 85 GLU A C 1
ATOM 676 O O . GLU A 1 85 ? 0.279 13.943 8.202 1.00 90.25 85 GLU A O 1
ATOM 681 N N . CYS A 1 86 ? 1.895 12.493 8.768 1.00 92.56 86 CYS A N 1
ATOM 682 C CA . CYS A 1 86 ? 2.737 12.769 7.611 1.00 92.56 86 CYS A CA 1
ATOM 683 C C . CYS A 1 86 ? 2.038 12.297 6.326 1.00 92.56 86 CYS A C 1
ATOM 685 O O . CYS A 1 86 ? 1.521 11.182 6.249 1.00 92.56 86 CYS A O 1
ATOM 687 N N . PHE A 1 87 ? 1.999 13.163 5.310 1.00 92.94 87 PHE A N 1
ATOM 688 C CA . PHE A 1 87 ? 1.261 12.899 4.074 1.00 92.94 87 PHE A CA 1
ATOM 689 C C . PHE A 1 87 ? 1.815 11.697 3.300 1.00 92.94 87 PHE A C 1
ATOM 691 O O . PHE A 1 87 ? 1.041 10.919 2.743 1.00 92.94 87 PHE A O 1
ATOM 698 N N . GLU A 1 88 ? 3.136 11.531 3.291 1.00 94.25 88 GLU A N 1
ATOM 699 C CA . GLU A 1 88 ? 3.832 10.407 2.666 1.00 94.25 88 GLU A CA 1
ATOM 700 C C . GLU A 1 88 ? 3.512 9.090 3.384 1.00 94.25 88 GLU A C 1
ATOM 702 O O . GLU A 1 88 ? 3.160 8.096 2.742 1.00 94.25 88 GLU A O 1
ATOM 707 N N . ASP A 1 89 ? 3.548 9.103 4.722 1.00 94.81 89 ASP A N 1
ATOM 708 C CA . ASP A 1 89 ? 3.168 7.953 5.546 1.00 94.81 89 ASP A CA 1
ATOM 709 C C . ASP A 1 89 ? 1.710 7.554 5.288 1.00 94.81 89 ASP A C 1
ATOM 711 O O . ASP A 1 89 ? 1.420 6.371 5.099 1.00 94.81 89 ASP A O 1
ATOM 715 N N . ARG A 1 90 ? 0.794 8.532 5.226 1.00 94.69 90 ARG A N 1
ATOM 716 C CA . ARG A 1 90 ? -0.623 8.307 4.899 1.00 94.69 90 ARG A CA 1
ATOM 717 C C . ARG A 1 90 ? -0.793 7.643 3.545 1.00 94.69 90 ARG A C 1
ATOM 719 O O . ARG A 1 90 ? -1.530 6.663 3.453 1.00 94.69 90 ARG A O 1
ATOM 726 N N . ALA A 1 91 ? -0.115 8.138 2.515 1.00 96.38 91 ALA A N 1
ATOM 727 C CA . ALA A 1 91 ? -0.208 7.589 1.167 1.00 96.38 91 ALA A CA 1
ATOM 728 C C . ALA A 1 91 ? 0.311 6.143 1.100 1.00 96.38 91 ALA A C 1
ATOM 730 O O . ALA A 1 91 ? -0.410 5.255 0.640 1.00 96.38 91 ALA A O 1
ATOM 731 N N . ASN A 1 92 ? 1.504 5.868 1.637 1.00 98.06 92 ASN A N 1
ATOM 732 C CA . ASN A 1 92 ? 2.080 4.519 1.629 1.00 98.06 92 ASN A CA 1
ATOM 733 C C . ASN A 1 92 ? 1.308 3.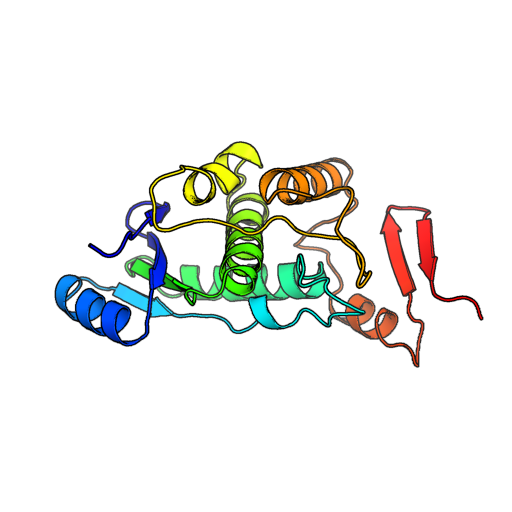531 2.517 1.00 98.06 92 ASN A C 1
ATOM 735 O O . ASN A 1 92 ? 1.100 2.383 2.123 1.00 98.06 92 ASN A O 1
ATOM 739 N N . ALA A 1 93 ? 0.853 3.951 3.700 1.00 97.38 93 ALA A N 1
ATOM 740 C CA . ALA A 1 93 ? 0.054 3.100 4.580 1.00 97.38 93 ALA A CA 1
ATOM 741 C C . ALA A 1 93 ? -1.325 2.793 3.977 1.00 97.38 93 ALA A C 1
ATOM 743 O O . ALA A 1 93 ? -1.774 1.649 4.044 1.00 97.38 93 ALA A O 1
ATOM 744 N N . SER A 1 94 ? -1.965 3.778 3.337 1.00 96.88 94 SER A N 1
ATOM 745 C CA . SER A 1 94 ? -3.233 3.573 2.621 1.00 96.88 94 SER A CA 1
ATOM 746 C C . SER A 1 94 ? -3.057 2.635 1.430 1.00 96.88 94 SER A C 1
ATOM 748 O O . SER A 1 94 ? -3.900 1.771 1.209 1.00 96.88 94 SER A O 1
ATOM 750 N N . PHE A 1 95 ? -1.939 2.739 0.703 1.00 98.38 95 PHE A N 1
ATOM 751 C CA . PHE A 1 95 ? -1.602 1.792 -0.360 1.00 98.38 95 PHE A CA 1
ATOM 752 C C . PHE A 1 95 ? -1.428 0.366 0.171 1.00 98.38 95 PHE A C 1
ATOM 754 O O . PHE A 1 95 ? -2.010 -0.557 -0.390 1.00 98.38 95 PHE A O 1
ATOM 761 N N . LEU A 1 96 ? -0.707 0.174 1.280 1.00 98.69 96 LEU A N 1
ATOM 762 C CA . LEU A 1 96 ? -0.532 -1.146 1.895 1.00 98.69 96 LEU A CA 1
ATOM 763 C C . LEU A 1 96 ? -1.846 -1.753 2.402 1.00 98.69 96 LEU A C 1
ATOM 765 O O . LEU A 1 96 ? -2.113 -2.929 2.154 1.00 98.69 96 LEU A O 1
ATOM 769 N N . LEU A 1 97 ? -2.679 -0.964 3.086 1.00 98.25 97 LEU A N 1
ATOM 770 C CA . LEU A 1 97 ? -3.994 -1.411 3.548 1.00 98.25 97 LEU A CA 1
ATOM 771 C C . LEU A 1 97 ? -4.928 -1.710 2.368 1.00 98.25 97 LEU A C 1
ATOM 773 O O . LEU A 1 97 ? -5.575 -2.752 2.362 1.00 98.25 97 LEU A O 1
ATOM 777 N N . GLY A 1 98 ? -4.958 -0.851 1.347 1.00 98.25 98 GLY A N 1
ATOM 778 C CA . GLY A 1 98 ? -5.730 -1.076 0.124 1.00 98.25 98 GLY A CA 1
ATOM 779 C C . GLY A 1 98 ? -5.284 -2.337 -0.620 1.00 98.25 98 GLY A C 1
ATOM 780 O O . GLY A 1 98 ? -6.112 -3.177 -0.965 1.00 98.25 98 GLY A O 1
ATOM 781 N N . ALA A 1 99 ? -3.973 -2.534 -0.783 1.00 98.62 99 ALA A N 1
ATOM 782 C CA . ALA A 1 99 ? -3.408 -3.742 -1.377 1.00 98.62 99 ALA A CA 1
ATOM 783 C C . ALA A 1 99 ? -3.778 -4.994 -0.568 1.00 98.62 99 ALA A C 1
ATOM 785 O O . ALA A 1 99 ? -4.159 -6.002 -1.154 1.00 98.62 99 ALA A O 1
ATOM 786 N N . PHE A 1 100 ? -3.747 -4.929 0.767 1.00 98.50 100 PHE A N 1
ATOM 787 C CA . PHE A 1 100 ? -4.215 -6.020 1.622 1.00 98.50 100 PHE A CA 1
ATOM 788 C C . PHE A 1 100 ? -5.703 -6.331 1.403 1.00 98.50 100 PHE A C 1
ATOM 790 O O . PHE A 1 100 ? -6.071 -7.498 1.260 1.00 98.50 100 PHE A O 1
ATOM 797 N N . MET A 1 101 ? -6.563 -5.311 1.337 1.00 98.31 101 MET A N 1
ATOM 798 C CA . MET A 1 101 ? -7.994 -5.503 1.081 1.00 98.31 101 MET A CA 1
ATOM 799 C C . MET A 1 101 ? -8.250 -6.138 -0.294 1.00 98.31 101 MET A C 1
ATOM 801 O O . MET A 1 101 ? -9.094 -7.023 -0.417 1.00 98.31 101 MET A O 1
ATOM 805 N N . MET A 1 102 ? -7.486 -5.770 -1.321 1.00 98.19 102 MET A N 1
ATOM 806 C CA . MET A 1 102 ? -7.601 -6.402 -2.637 1.00 98.19 102 MET A CA 1
ATOM 807 C C . MET A 1 102 ? -7.073 -7.839 -2.639 1.00 98.19 102 MET A C 1
ATOM 809 O O . MET A 1 102 ? -7.788 -8.770 -3.003 1.00 98.19 102 MET A O 1
ATOM 813 N N . LEU A 1 103 ? -5.824 -8.034 -2.213 1.00 98.19 103 LEU A N 1
ATOM 814 C CA . LEU A 1 103 ? -5.109 -9.301 -2.361 1.00 98.19 103 LEU A CA 1
ATOM 815 C C . LEU A 1 103 ? -5.601 -10.380 -1.390 1.00 98.19 103 LEU A C 1
ATOM 817 O O . LEU A 1 103 ? -5.659 -11.549 -1.760 1.00 98.19 103 LEU A O 1
ATOM 821 N N . CYS A 1 104 ? -5.949 -10.005 -0.156 1.00 97.38 104 CYS A N 1
ATOM 822 C CA . CYS A 1 104 ? -6.346 -10.954 0.888 1.00 97.38 104 CYS A CA 1
ATOM 823 C C . CYS A 1 104 ? -7.863 -11.027 1.095 1.00 97.38 104 CYS A C 1
ATOM 825 O O . CYS A 1 104 ? -8.352 -12.033 1.610 1.00 97.38 104 CYS A O 1
ATOM 827 N N . ARG A 1 105 ? -8.614 -9.968 0.754 1.00 96.31 105 ARG A N 1
ATOM 828 C CA . ARG A 1 105 ? -10.076 -9.906 0.955 1.00 96.31 105 ARG A CA 1
ATOM 829 C C . ARG A 1 105 ? -10.883 -9.876 -0.345 1.00 96.31 105 ARG A C 1
ATOM 831 O O . ARG A 1 105 ? -12.099 -10.007 -0.275 1.00 96.31 105 ARG A O 1
ATOM 838 N N . GLY A 1 106 ? -10.230 -9.785 -1.505 1.00 96.38 106 GLY A N 1
ATOM 839 C CA . GLY A 1 106 ? -10.877 -9.906 -2.813 1.00 96.38 106 GLY A CA 1
ATOM 840 C C . GLY A 1 106 ? -11.674 -8.677 -3.249 1.00 96.38 106 GLY A C 1
ATOM 841 O O . GLY A 1 106 ? -12.520 -8.800 -4.130 1.00 96.38 106 GLY A O 1
ATOM 842 N N . LEU A 1 107 ? -11.434 -7.511 -2.639 1.00 98.00 107 LEU A N 1
ATOM 843 C CA . LEU A 1 107 ? -12.080 -6.261 -3.046 1.00 98.00 107 LEU A CA 1
ATOM 844 C C . LEU A 1 107 ? -11.543 -5.774 -4.399 1.00 98.00 107 LEU A C 1
ATOM 846 O O . LEU A 1 107 ? -10.386 -6.016 -4.755 1.00 98.00 107 LEU A O 1
ATOM 850 N N . SER A 1 108 ? -12.370 -5.023 -5.125 1.00 98.31 108 SER A N 1
ATOM 851 C CA . SER A 1 108 ? -11.924 -4.238 -6.279 1.00 98.31 108 SER A CA 1
ATOM 852 C C . SER A 1 108 ? -11.025 -3.067 -5.854 1.00 98.31 108 SER A C 1
ATOM 854 O O . SER A 1 108 ? -10.996 -2.669 -4.686 1.00 98.31 108 SER A O 1
ATOM 856 N N . ALA A 1 109 ? -10.290 -2.484 -6.806 1.00 98.19 109 ALA A N 1
ATOM 857 C CA . ALA A 1 109 ? -9.426 -1.335 -6.528 1.00 98.19 109 ALA A CA 1
ATOM 858 C C . ALA A 1 109 ? -10.228 -0.121 -6.032 1.00 98.19 109 ALA A C 1
ATOM 860 O O . ALA A 1 109 ? -9.786 0.590 -5.133 1.00 98.19 109 ALA A O 1
ATOM 861 N N . GLU A 1 110 ? -11.421 0.091 -6.587 1.00 97.38 110 GLU A N 1
ATOM 862 C CA . GLU A 1 110 ? -12.353 1.144 -6.196 1.00 97.38 110 GLU A CA 1
ATOM 863 C C . GLU A 1 110 ? -12.853 0.955 -4.760 1.00 97.38 110 GLU A C 1
ATOM 865 O O . GLU A 1 110 ? -12.793 1.891 -3.964 1.00 97.38 110 GLU A O 1
ATOM 870 N N . GLU A 1 111 ? -13.294 -0.255 -4.406 1.00 97.00 111 GLU A N 1
ATOM 871 C CA . GLU A 1 111 ? -13.769 -0.569 -3.052 1.00 97.00 111 GLU A CA 1
ATOM 872 C C . GLU A 1 111 ? -12.647 -0.454 -2.019 1.00 97.00 111 GLU A C 1
ATOM 874 O O . GLU A 1 111 ? -12.855 0.091 -0.937 1.00 97.00 111 GLU A O 1
ATOM 879 N N . ALA A 1 112 ? -11.443 -0.923 -2.357 1.00 97.31 112 ALA A N 1
ATOM 880 C CA . ALA A 1 112 ? -10.285 -0.829 -1.479 1.00 97.31 112 ALA A CA 1
ATOM 881 C C . ALA A 1 112 ? -9.789 0.617 -1.301 1.00 97.31 112 ALA A C 1
ATOM 883 O O . ALA A 1 112 ? -9.270 0.952 -0.238 1.00 97.31 112 ALA A O 1
ATOM 884 N N . ALA A 1 113 ? -9.949 1.482 -2.309 1.00 96.00 113 ALA A N 1
ATOM 885 C CA . ALA A 1 113 ? -9.560 2.891 -2.238 1.00 96.00 113 ALA A CA 1
ATOM 886 C C . ALA A 1 113 ? -10.592 3.770 -1.511 1.00 96.00 113 ALA A C 1
ATOM 888 O O . ALA A 1 113 ? -10.208 4.748 -0.865 1.00 96.00 113 ALA A O 1
ATOM 889 N N . ALA A 1 114 ? -11.884 3.435 -1.606 1.00 93.75 114 ALA A N 1
ATOM 890 C CA . ALA A 1 114 ? -12.988 4.278 -1.146 1.00 93.75 114 ALA A CA 1
ATOM 891 C C . ALA A 1 114 ? -12.849 4.801 0.304 1.00 93.75 114 ALA A C 1
ATOM 893 O O . ALA A 1 114 ? -13.071 6.001 0.512 1.00 93.75 114 ALA A O 1
ATOM 894 N N . PRO A 1 115 ? -12.415 3.993 1.299 1.00 92.31 115 PRO A N 1
ATOM 895 C CA . PRO A 1 115 ? -12.235 4.468 2.673 1.00 92.31 115 PRO A CA 1
ATOM 896 C C . PRO A 1 115 ? -11.178 5.568 2.816 1.00 92.31 115 PRO A C 1
ATOM 898 O O . PRO A 1 115 ? -11.222 6.343 3.770 1.00 92.31 115 PRO A O 1
ATOM 901 N N . PHE A 1 116 ? -10.235 5.660 1.879 1.00 91.44 116 PHE A N 1
ATOM 902 C CA . PHE A 1 116 ? -9.122 6.608 1.912 1.00 91.44 116 PHE A CA 1
ATOM 903 C C . PHE A 1 116 ? -9.373 7.855 1.057 1.00 91.44 116 PHE A C 1
ATOM 905 O O . PHE A 1 116 ? -8.790 8.903 1.319 1.00 91.44 116 PHE A O 1
ATOM 912 N N . THR A 1 117 ? -10.233 7.758 0.040 1.00 82.38 117 THR A N 1
ATOM 913 C CA . THR A 1 117 ? -10.493 8.842 -0.923 1.00 82.38 117 THR A CA 1
ATOM 914 C C . THR A 1 117 ? -11.711 9.695 -0.578 1.00 82.38 117 THR A C 1
ATOM 916 O O . THR A 1 117 ? -11.900 10.762 -1.166 1.00 82.38 117 THR A O 1
ATOM 919 N N . CYS A 1 118 ? -12.554 9.251 0.360 1.00 68.44 118 CYS A N 1
ATOM 920 C CA . CYS A 1 118 ? -13.707 10.025 0.806 1.00 68.44 118 CYS A CA 1
ATOM 921 C C . CYS A 1 118 ? -13.219 11.310 1.504 1.00 68.44 118 CYS A C 1
ATOM 923 O O . CYS A 1 118 ? -12.636 11.264 2.590 1.00 68.44 118 CYS A O 1
ATOM 925 N N . SER A 1 119 ? -13.388 12.441 0.808 1.00 53.66 119 SER A N 1
ATOM 926 C CA . SER A 1 119 ? -12.804 13.757 1.104 1.00 53.66 119 SER A CA 1
ATOM 927 C C . SER A 1 119 ? -13.484 14.465 2.278 1.00 53.66 119 SER A C 1
ATOM 929 O O . SER A 1 119 ? -14.066 15.537 2.126 1.00 53.66 119 SER A O 1
ATOM 931 N N . THR A 1 120 ? -13.409 13.879 3.467 1.00 59.34 120 THR A N 1
ATOM 932 C CA . THR A 1 120 ? -13.622 14.609 4.717 1.00 59.34 120 THR A CA 1
ATOM 933 C C . THR A 1 120 ? -12.257 14.992 5.286 1.00 59.34 120 THR A C 1
ATOM 935 O O . THR A 1 120 ? -11.394 14.141 5.518 1.00 59.34 120 THR A O 1
ATOM 938 N N . ALA A 1 121 ? -12.024 16.297 5.464 1.00 56.19 121 ALA A N 1
ATOM 939 C CA . ALA A 1 121 ? -10.882 16.777 6.238 1.00 56.19 121 ALA A CA 1
ATOM 940 C C . ALA A 1 121 ? -10.935 16.122 7.634 1.00 56.19 121 ALA A C 1
ATOM 942 O O . ALA A 1 121 ? -12.028 16.068 8.204 1.00 56.19 121 ALA A O 1
ATOM 943 N N . PRO A 1 122 ? -9.813 15.609 8.182 1.00 65.12 122 PRO A N 1
ATOM 944 C CA . PRO A 1 122 ? -8.416 15.961 7.875 1.00 65.12 122 PRO A CA 1
ATOM 945 C C . PRO A 1 122 ? -7.599 14.920 7.070 1.00 65.12 122 PRO A C 1
ATOM 947 O O . PRO A 1 122 ? -6.374 15.058 6.960 1.00 65.12 122 PRO A O 1
ATOM 950 N N . PHE A 1 123 ? -8.221 13.869 6.524 1.00 79.12 123 PHE A N 1
ATOM 951 C CA . PHE A 1 123 ? -7.490 12.781 5.861 1.00 79.12 123 PHE A CA 1
ATOM 952 C C . PHE A 1 123 ? -7.264 13.060 4.366 1.00 79.12 123 PHE A C 1
ATOM 954 O O . PHE A 1 123 ? -8.046 12.653 3.510 1.00 79.12 123 PHE A O 1
ATOM 961 N N . THR A 1 124 ? -6.169 13.758 4.055 1.00 85.75 124 THR A N 1
ATOM 962 C CA . THR A 1 124 ? -5.719 14.012 2.674 1.00 85.75 124 THR A CA 1
ATOM 963 C C . THR A 1 124 ? -4.513 13.145 2.336 1.00 85.75 124 THR A C 1
ATOM 965 O O . THR A 1 124 ? -3.560 13.071 3.116 1.00 85.75 124 THR A O 1
ATOM 968 N N . LEU A 1 125 ? -4.533 12.532 1.152 1.00 91.06 125 LEU A N 1
ATOM 969 C CA . LEU A 1 125 ? -3.406 11.787 0.599 1.00 91.06 125 LEU A CA 1
ATOM 970 C C . LEU A 1 125 ? -2.620 12.645 -0.387 1.00 91.06 125 LEU A C 1
ATOM 972 O O . LEU A 1 125 ? -3.204 13.294 -1.253 1.00 91.06 125 LEU A O 1
ATOM 976 N N . ARG A 1 126 ? -1.291 12.611 -0.275 1.00 93.81 126 ARG A N 1
ATOM 977 C CA . ARG A 1 126 ? -0.399 13.166 -1.294 1.00 93.81 126 ARG A CA 1
ATOM 978 C C . ARG A 1 126 ? -0.295 12.170 -2.458 1.00 93.81 126 ARG A C 1
ATOM 980 O O . ARG A 1 126 ? -0.008 11.002 -2.193 1.00 93.81 126 ARG A O 1
ATOM 987 N N . PRO A 1 127 ? -0.531 12.595 -3.709 1.00 96.00 127 PRO A N 1
ATOM 988 C CA . PRO A 1 127 ? -0.272 11.764 -4.879 1.00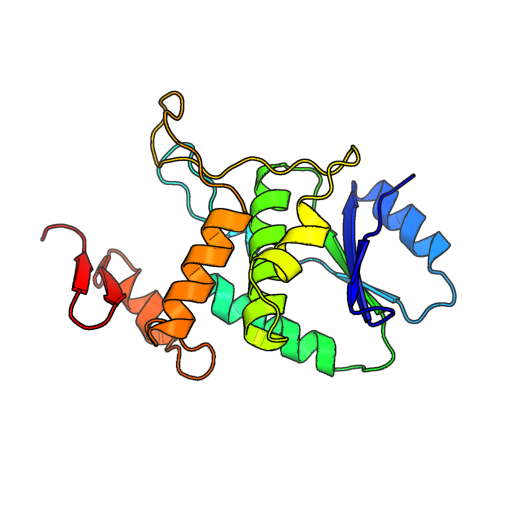 96.00 127 PRO A CA 1
ATOM 989 C C . PRO A 1 127 ? 1.199 11.341 -4.970 1.00 96.00 127 PRO A C 1
ATOM 991 O O . PRO A 1 127 ? 2.092 12.059 -4.515 1.00 96.00 127 PRO A O 1
ATOM 994 N N . PHE A 1 128 ? 1.459 10.180 -5.563 1.00 98.12 128 PHE A N 1
ATOM 995 C CA . PHE A 1 128 ? 2.816 9.724 -5.845 1.00 98.12 128 PHE A CA 1
ATOM 996 C C . PHE A 1 128 ? 3.393 10.483 -7.041 1.00 98.12 128 PHE A C 1
ATOM 998 O O . PHE A 1 128 ? 2.680 10.798 -7.996 1.00 98.12 128 PHE A O 1
ATOM 1005 N N . ARG A 1 129 ? 4.697 10.748 -6.986 1.00 97.56 129 ARG A N 1
ATOM 1006 C CA . ARG A 1 129 ? 5.439 11.564 -7.954 1.00 97.56 129 ARG A CA 1
ATOM 1007 C C . ARG A 1 129 ? 6.650 10.815 -8.499 1.00 97.56 129 ARG A C 1
ATOM 1009 O O . ARG A 1 129 ? 7.044 9.785 -7.958 1.00 97.56 129 ARG A O 1
ATOM 1016 N N . ASP A 1 130 ? 7.231 11.346 -9.563 1.00 97.38 130 ASP A N 1
ATOM 1017 C CA . ASP A 1 130 ? 8.432 10.817 -10.197 1.00 97.38 130 ASP A CA 1
ATOM 1018 C C . ASP A 1 130 ? 9.706 11.036 -9.360 1.00 97.38 130 ASP A C 1
ATOM 1020 O O . ASP A 1 130 ? 9.763 11.883 -8.462 1.00 97.38 130 ASP A O 1
ATOM 1024 N N . ALA A 1 131 ? 10.753 10.281 -9.706 1.00 97.06 131 ALA A N 1
ATOM 1025 C CA . ALA A 1 131 ? 12.060 10.297 -9.052 1.00 97.06 131 ALA A CA 1
ATOM 1026 C C . ALA A 1 131 ? 12.954 11.465 -9.510 1.00 97.06 131 ALA A C 1
ATOM 1028 O O . ALA A 1 131 ? 14.107 11.285 -9.906 1.00 97.06 131 ALA A O 1
ATOM 1029 N N . THR A 1 132 ? 12.415 12.685 -9.479 1.00 96.12 132 THR A N 1
ATOM 1030 C CA . THR A 1 132 ? 13.162 13.913 -9.778 1.00 96.12 132 THR A CA 1
ATOM 1031 C C . THR A 1 132 ? 12.946 14.977 -8.705 1.00 96.12 132 THR A C 1
ATOM 1033 O O . THR A 1 132 ? 11.961 14.965 -7.965 1.00 96.12 132 THR A O 1
ATOM 1036 N N . PHE A 1 133 ? 13.868 15.942 -8.629 1.00 95.75 133 PHE A N 1
ATOM 1037 C CA . PHE A 1 133 ? 13.729 17.127 -7.771 1.00 95.75 133 PHE A CA 1
ATOM 1038 C C . PHE A 1 133 ? 12.889 18.247 -8.407 1.00 95.75 133 PHE A C 1
ATOM 1040 O O . PHE A 1 133 ? 12.677 19.285 -7.781 1.00 95.75 133 PHE A O 1
ATOM 1047 N N . ASN A 1 134 ? 12.423 18.064 -9.645 1.00 95.62 134 ASN A N 1
ATOM 1048 C CA . ASN A 1 134 ? 11.651 19.076 -10.360 1.00 95.62 134 ASN A CA 1
ATOM 1049 C C . ASN A 1 134 ? 10.212 19.149 -9.836 1.00 95.62 134 ASN A C 1
ATOM 1051 O O . ASN A 1 134 ? 9.777 18.342 -9.018 1.00 95.62 134 ASN A O 1
ATOM 1055 N N . VAL A 1 135 ? 9.444 20.130 -10.302 1.00 94.69 135 VAL A N 1
ATOM 1056 C CA . VAL A 1 135 ? 7.993 20.131 -10.073 1.00 94.69 135 VAL A CA 1
ATOM 1057 C C . VAL A 1 135 ? 7.390 18.943 -10.839 1.00 94.69 135 VAL A C 1
ATOM 1059 O O . VAL A 1 135 ? 7.682 18.823 -12.032 1.00 94.69 135 VAL A O 1
ATOM 1062 N N . PRO A 1 136 ? 6.584 18.071 -10.197 1.00 93.62 136 PRO A N 1
ATOM 1063 C CA . PRO A 1 136 ? 6.005 16.920 -10.877 1.00 93.62 136 PRO A CA 1
ATOM 1064 C C . PRO A 1 136 ? 5.067 17.398 -11.988 1.00 93.62 136 PRO A C 1
ATOM 1066 O O . PRO A 1 136 ? 4.187 18.230 -11.766 1.00 93.62 136 PRO A O 1
ATOM 1069 N N . CYS A 1 137 ? 5.265 16.882 -13.199 1.00 94.50 137 CYS A N 1
ATOM 1070 C CA . CYS A 1 137 ? 4.391 17.151 -14.346 1.00 94.50 137 CYS A CA 1
ATOM 1071 C C . CYS A 1 137 ? 3.266 16.116 -14.491 1.00 94.50 137 CYS A C 1
ATOM 1073 O O . CYS A 1 137 ? 2.344 16.312 -15.282 1.00 94.50 137 CYS A O 1
ATOM 1075 N N . TYR A 1 138 ? 3.351 15.019 -13.739 1.00 96.31 138 TYR A N 1
ATOM 1076 C CA . TYR A 1 138 ? 2.365 13.954 -13.690 1.00 96.31 138 TYR A CA 1
ATOM 1077 C C . TYR A 1 138 ? 2.412 13.286 -12.317 1.00 96.31 138 TYR A C 1
ATOM 1079 O O . TYR A 1 138 ? 3.492 13.059 -11.772 1.00 96.31 138 TYR A O 1
ATOM 1087 N N . GLU A 1 139 ? 1.246 12.969 -11.770 1.00 97.06 139 GLU A N 1
ATOM 1088 C CA . GLU A 1 139 ? 1.106 12.368 -10.449 1.00 97.06 139 GLU A CA 1
ATOM 1089 C C . GLU A 1 139 ? 0.155 11.171 -10.516 1.00 97.06 139 GLU A C 1
ATOM 1091 O O . GLU A 1 139 ? -0.800 11.165 -11.295 1.00 97.06 139 GLU A O 1
ATOM 1096 N N . LEU A 1 140 ? 0.413 10.162 -9.686 1.00 97.88 140 LEU A N 1
ATOM 1097 C CA . LEU A 1 140 ? -0.418 8.967 -9.566 1.00 97.88 140 LEU A CA 1
ATOM 1098 C C . LEU A 1 140 ? -1.193 8.997 -8.252 1.00 97.88 140 LEU A C 1
ATOM 1100 O O . LEU A 1 140 ? -0.617 9.149 -7.172 1.00 97.88 140 LEU A O 1
ATOM 1104 N N . SER A 1 141 ? -2.508 8.820 -8.326 1.00 97.06 141 SER A N 1
ATOM 1105 C CA . SER A 1 141 ? -3.340 8.679 -7.135 1.00 97.06 141 SER A CA 1
ATOM 1106 C C . SER A 1 141 ? -3.196 7.286 -6.509 1.00 97.06 141 SER A C 1
ATOM 1108 O O . SER A 1 141 ? -2.746 6.331 -7.147 1.00 97.06 141 SER A O 1
ATOM 1110 N N . LEU A 1 142 ? -3.668 7.135 -5.266 1.00 97.44 142 LEU A N 1
ATOM 1111 C CA . LEU A 1 142 ? -3.813 5.823 -4.624 1.00 97.44 142 LEU A CA 1
ATOM 1112 C C . LEU A 1 142 ? -4.597 4.839 -5.510 1.00 97.44 142 LEU A C 1
ATOM 1114 O O . LEU A 1 142 ? -4.212 3.677 -5.640 1.00 97.44 142 LEU A O 1
ATOM 1118 N N . LEU A 1 143 ? -5.687 5.308 -6.128 1.00 97.75 143 LEU A N 1
ATOM 1119 C CA . LEU A 1 143 ? -6.541 4.481 -6.976 1.00 97.75 143 LEU A CA 1
ATOM 1120 C C . LEU A 1 143 ? -5.805 4.014 -8.238 1.00 97.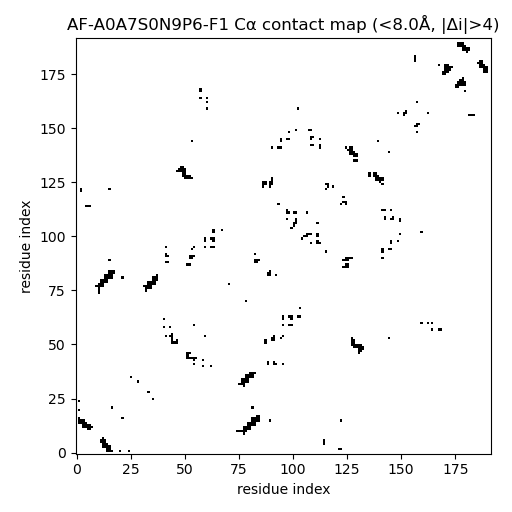75 143 LEU A C 1
ATOM 1122 O O . LEU A 1 143 ? -5.985 2.868 -8.645 1.00 97.75 143 LEU A O 1
ATOM 1126 N N . ASP A 1 144 ? -4.950 4.852 -8.831 1.00 98.38 144 ASP A N 1
ATOM 1127 C CA . ASP A 1 144 ? -4.153 4.468 -10.003 1.00 98.38 144 ASP A CA 1
ATOM 1128 C C . ASP A 1 144 ? -3.187 3.329 -9.661 1.00 98.38 144 ASP A C 1
ATOM 1130 O O . ASP A 1 144 ? -3.118 2.331 -10.383 1.00 98.38 144 ASP A O 1
ATOM 1134 N N . CYS A 1 145 ? -2.507 3.421 -8.514 1.00 98.50 145 CYS A N 1
ATOM 1135 C CA . CYS A 1 145 ? -1.611 2.370 -8.030 1.00 98.50 145 CYS A CA 1
ATOM 1136 C C . CYS A 1 145 ? -2.357 1.062 -7.715 1.00 98.50 145 CYS A C 1
ATOM 1138 O O . CYS A 1 145 ? -1.892 -0.018 -8.082 1.00 98.50 145 CYS A O 1
ATOM 1140 N N . LEU A 1 146 ? -3.531 1.137 -7.078 1.00 98.62 146 LEU A N 1
ATOM 1141 C CA . LEU A 1 146 ? -4.348 -0.046 -6.784 1.00 98.62 146 LEU A CA 1
ATOM 1142 C C . LEU A 1 146 ? -4.898 -0.692 -8.064 1.00 98.62 146 LEU A C 1
ATOM 1144 O O . LEU A 1 146 ? -4.856 -1.913 -8.200 1.00 98.62 146 LEU A O 1
ATOM 1148 N N . ARG A 1 147 ? -5.333 0.098 -9.052 1.00 98.69 147 ARG A N 1
ATOM 1149 C CA . ARG A 1 147 ? -5.750 -0.414 -10.370 1.00 98.69 147 ARG A CA 1
ATOM 1150 C C . ARG A 1 147 ? -4.607 -1.096 -11.115 1.00 98.69 147 ARG A C 1
ATOM 1152 O O . ARG A 1 147 ? -4.829 -2.137 -11.736 1.00 98.69 147 ARG A O 1
ATOM 1159 N N . ALA A 1 148 ? -3.396 -0.542 -11.043 1.00 98.38 148 ALA A N 1
ATOM 1160 C CA . ALA A 1 148 ? -2.209 -1.166 -11.619 1.00 98.38 148 ALA A CA 1
ATOM 1161 C C . ALA A 1 148 ? -1.934 -2.537 -10.980 1.00 98.38 148 ALA A C 1
ATOM 1163 O O . ALA A 1 148 ? -1.740 -3.516 -11.702 1.00 98.38 148 ALA A O 1
ATOM 1164 N N . LEU A 1 149 ? -2.014 -2.635 -9.647 1.00 98.50 149 LEU A N 1
ATOM 1165 C CA . LEU A 1 149 ? -1.882 -3.903 -8.926 1.00 98.50 149 LEU A CA 1
ATOM 1166 C C . LEU A 1 149 ? -2.988 -4.902 -9.306 1.00 98.50 149 LEU A C 1
ATOM 1168 O O . LEU A 1 149 ? -2.686 -6.057 -9.600 1.00 98.50 149 LEU A O 1
ATOM 1172 N N . ALA A 1 150 ? -4.251 -4.465 -9.375 1.00 98.44 150 ALA A N 1
ATOM 1173 C CA . ALA A 1 150 ? -5.373 -5.302 -9.821 1.00 98.44 150 ALA A CA 1
ATOM 1174 C C . ALA A 1 150 ? -5.117 -5.898 -11.209 1.00 98.44 150 ALA A C 1
ATOM 1176 O O . ALA A 1 150 ? -5.320 -7.091 -11.429 1.00 98.44 150 ALA A O 1
ATOM 1177 N N . ARG A 1 151 ? -4.645 -5.068 -12.145 1.00 98.06 151 ARG A N 1
ATOM 1178 C CA . ARG A 1 151 ? -4.343 -5.494 -13.513 1.00 98.06 151 ARG A CA 1
ATOM 1179 C C . ARG A 1 151 ? -3.161 -6.466 -13.556 1.00 98.06 151 ARG A C 1
ATOM 1181 O O . ARG A 1 151 ? -3.212 -7.449 -14.293 1.00 98.06 151 ARG A O 1
ATOM 1188 N N . ALA A 1 152 ? -2.124 -6.241 -12.751 1.00 97.56 152 ALA A N 1
ATOM 1189 C CA . ALA A 1 152 ? -1.007 -7.177 -12.629 1.00 97.56 152 ALA A CA 1
ATOM 1190 C C . ALA A 1 152 ? -1.477 -8.557 -12.133 1.00 97.56 152 ALA A C 1
ATOM 1192 O O . ALA A 1 152 ? -1.102 -9.577 -12.710 1.00 97.56 152 ALA A O 1
ATOM 1193 N N . VAL A 1 153 ? -2.362 -8.596 -11.130 1.00 97.62 153 VAL A N 1
ATOM 1194 C CA . VAL A 1 153 ? -2.966 -9.843 -10.629 1.00 97.62 153 VAL A CA 1
ATOM 1195 C C . VAL A 1 153 ? -3.833 -10.508 -11.699 1.00 97.62 153 VAL A C 1
ATOM 1197 O O . VAL A 1 153 ? -3.692 -11.704 -11.941 1.00 97.62 153 VAL A O 1
ATOM 1200 N N . SER A 1 154 ? -4.684 -9.750 -12.402 1.00 97.44 154 SER A N 1
ATOM 1201 C CA . SER A 1 154 ? -5.575 -10.309 -13.431 1.00 97.44 154 SER A CA 1
ATOM 1202 C C . SER A 1 154 ? -4.824 -10.932 -14.609 1.00 97.44 154 SER A C 1
ATOM 1204 O O . SER A 1 154 ? -5.328 -11.854 -15.244 1.00 97.44 154 SER A O 1
ATOM 1206 N N . HIS A 1 155 ? -3.623 -10.433 -14.912 1.00 97.00 155 HIS A N 1
ATOM 1207 C CA . HIS A 1 155 ? -2.744 -10.996 -15.939 1.00 97.00 155 HIS A CA 1
ATOM 1208 C C . HIS A 1 155 ? -1.764 -12.054 -15.407 1.00 97.00 155 HIS A C 1
ATOM 1210 O O . HIS A 1 155 ? -0.965 -12.579 -16.182 1.00 97.00 155 HIS A O 1
ATOM 1216 N N . GLY A 1 156 ? -1.812 -12.377 -14.111 1.00 95.88 156 GLY A N 1
ATOM 1217 C CA . GLY A 1 156 ? -0.924 -13.356 -13.485 1.00 95.88 156 GLY A CA 1
ATOM 1218 C C . GLY A 1 156 ? 0.532 -12.898 -13.363 1.00 95.88 156 GLY A C 1
ATOM 1219 O O . GLY A 1 156 ? 1.418 -13.738 -13.260 1.00 95.88 156 GLY A O 1
ATOM 1220 N N . TRP A 1 157 ? 0.797 -11.588 -13.399 1.00 96.06 157 TRP A N 1
ATOM 1221 C CA . TRP A 1 157 ? 2.143 -11.025 -13.202 1.00 96.06 157 TRP A CA 1
AT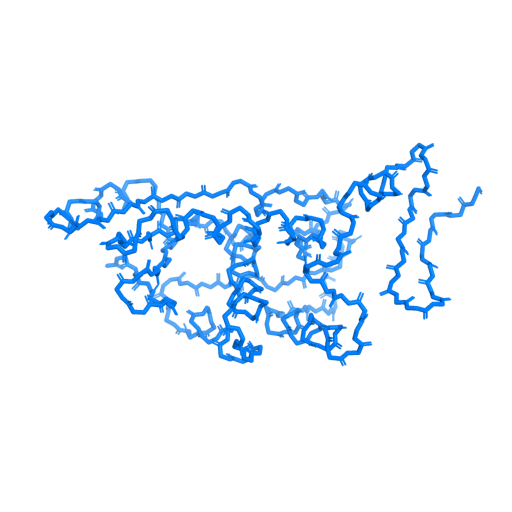OM 1222 C C . TRP A 1 157 ? 2.535 -10.986 -11.727 1.00 96.06 157 TRP A C 1
ATOM 1224 O O . TRP A 1 157 ? 3.714 -11.000 -11.395 1.00 96.06 157 TRP A O 1
ATO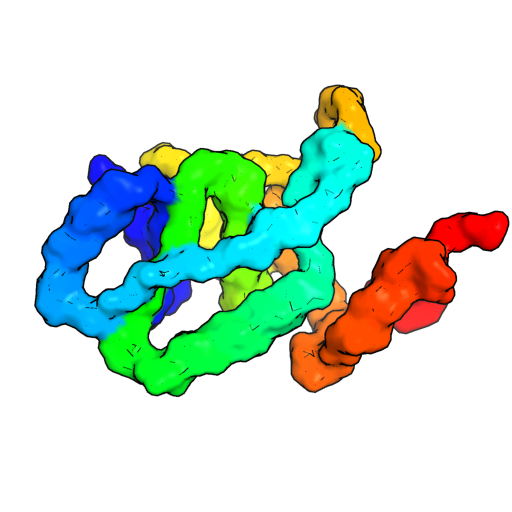M 1234 N N . PHE A 1 158 ? 1.541 -10.942 -10.842 1.00 96.94 158 PHE A N 1
ATOM 1235 C CA . PHE A 1 158 ? 1.740 -10.979 -9.404 1.00 96.94 158 PHE A CA 1
ATOM 1236 C C . PHE A 1 158 ? 0.747 -11.948 -8.762 1.00 96.94 158 PHE A C 1
ATOM 1238 O O . PHE A 1 158 ? -0.458 -11.858 -8.991 1.00 96.94 158 PHE A O 1
ATOM 1245 N N . ASP A 1 159 ? 1.259 -12.859 -7.939 1.00 95.94 159 ASP A N 1
ATOM 1246 C CA . ASP A 1 159 ? 0.479 -13.798 -7.135 1.00 95.94 159 ASP A CA 1
ATOM 1247 C C . ASP A 1 159 ? 1.074 -13.815 -5.728 1.00 95.94 159 ASP A C 1
ATOM 1249 O O . ASP A 1 159 ? 2.207 -14.258 -5.529 1.00 95.94 159 ASP A O 1
ATOM 1253 N N . LEU A 1 160 ? 0.304 -13.335 -4.749 1.00 96.50 160 LEU A N 1
ATOM 1254 C CA . LEU A 1 160 ? 0.753 -13.223 -3.363 1.00 96.50 160 LEU A CA 1
ATOM 1255 C C . LEU A 1 160 ? 1.199 -14.577 -2.783 1.00 96.50 160 LEU A C 1
ATOM 1257 O O . LEU A 1 160 ? 2.112 -14.613 -1.967 1.00 96.50 160 LEU A O 1
ATOM 1261 N N . SER A 1 161 ? 0.580 -15.684 -3.206 1.00 95.88 161 SER A N 1
ATOM 1262 C CA . SER A 1 161 ? 0.868 -17.026 -2.685 1.00 95.88 161 SER A CA 1
ATOM 1263 C C . SER A 1 161 ? 2.128 -17.661 -3.277 1.00 95.88 161 SER A C 1
ATOM 1265 O O . SER A 1 161 ? 2.703 -18.561 -2.667 1.00 95.88 161 SER A O 1
ATOM 1267 N N . LYS A 1 162 ? 2.557 -17.197 -4.457 1.00 95.75 162 LYS A N 1
ATOM 1268 C CA . LYS A 1 162 ? 3.712 -17.730 -5.198 1.00 95.75 162 LYS A CA 1
ATOM 1269 C C . LYS A 1 162 ? 4.898 -16.770 -5.241 1.00 95.75 162 LYS A C 1
ATOM 1271 O O . LYS A 1 162 ? 5.914 -17.097 -5.844 1.00 95.75 162 LYS A O 1
ATOM 1276 N N . PHE A 1 163 ? 4.762 -15.583 -4.656 1.00 96.12 163 PHE A N 1
ATOM 1277 C CA . PHE A 1 163 ? 5.783 -14.550 -4.711 1.00 96.12 163 PHE A CA 1
ATOM 1278 C C . PHE A 1 163 ? 7.049 -14.974 -3.951 1.00 96.12 163 PHE A C 1
ATOM 1280 O O . PHE A 1 163 ? 7.040 -15.096 -2.724 1.00 96.12 163 PHE A O 1
ATOM 1287 N N . ASP A 1 164 ? 8.154 -15.159 -4.675 1.00 95.69 164 ASP A N 1
ATOM 1288 C CA . ASP A 1 164 ? 9.454 -15.451 -4.074 1.00 95.69 164 ASP A CA 1
ATOM 1289 C C . ASP A 1 164 ? 10.100 -14.167 -3.544 1.00 95.69 164 ASP A C 1
ATOM 1291 O O . ASP A 1 164 ? 10.831 -13.451 -4.233 1.00 95.69 164 ASP A O 1
ATOM 1295 N N . SER A 1 165 ? 9.813 -13.867 -2.278 1.00 95.25 165 SER A N 1
ATOM 1296 C CA . SER A 1 165 ? 10.377 -12.685 -1.632 1.00 95.25 165 SER A CA 1
ATOM 1297 C C . SER A 1 165 ? 11.896 -12.741 -1.479 1.00 95.25 165 SER A C 1
ATOM 1299 O O . SER A 1 165 ? 12.521 -11.686 -1.450 1.00 95.25 165 SER A O 1
ATOM 1301 N N . GLN A 1 166 ? 12.491 -13.931 -1.366 1.00 95.06 166 GLN A N 1
ATOM 1302 C CA . GLN A 1 166 ? 13.931 -14.043 -1.172 1.00 95.06 166 GLN A CA 1
ATOM 1303 C C . GLN A 1 166 ? 14.648 -13.641 -2.458 1.00 95.06 166 GLN A C 1
ATOM 1305 O O . GLN A 1 166 ? 15.466 -12.722 -2.431 1.00 95.06 166 GLN A O 1
ATOM 1310 N N . THR A 1 167 ? 14.272 -14.250 -3.585 1.00 94.69 167 THR A N 1
ATOM 1311 C CA . THR A 1 167 ? 14.836 -13.894 -4.891 1.00 94.69 167 THR A CA 1
ATOM 1312 C C . THR A 1 167 ? 14.563 -12.433 -5.242 1.00 94.69 167 THR A C 1
ATOM 1314 O O . THR A 1 167 ? 15.463 -11.753 -5.723 1.00 94.69 167 THR A O 1
ATOM 1317 N N . TYR A 1 168 ? 13.370 -11.908 -4.939 1.00 95.94 168 TYR A N 1
ATOM 1318 C CA . TYR A 1 168 ? 13.053 -10.496 -5.170 1.00 95.94 168 TYR A CA 1
ATOM 1319 C C . TYR A 1 168 ? 14.064 -9.545 -4.505 1.00 95.94 168 TYR A C 1
ATOM 1321 O O . TYR A 1 168 ? 14.594 -8.648 -5.155 1.00 95.94 168 TYR A O 1
ATOM 1329 N N . TRP A 1 169 ? 14.367 -9.754 -3.219 1.00 95.25 169 TRP A N 1
ATOM 1330 C CA . TRP A 1 169 ? 15.322 -8.910 -2.490 1.00 95.25 169 TRP A CA 1
ATOM 1331 C C . TRP A 1 169 ? 16.781 -9.174 -2.876 1.00 95.25 169 TRP A C 1
ATOM 1333 O O . TRP A 1 169 ? 17.606 -8.263 -2.819 1.00 95.25 169 TRP A O 1
ATOM 1343 N N . GLU A 1 170 ? 17.115 -10.404 -3.267 1.00 95.12 170 GLU A N 1
ATOM 1344 C CA . GLU A 1 170 ? 18.435 -10.723 -3.809 1.00 95.12 170 GLU A CA 1
ATOM 1345 C C . GLU A 1 170 ? 18.681 -10.009 -5.141 1.00 95.12 170 GLU A C 1
ATOM 1347 O O . GLU A 1 170 ? 19.785 -9.520 -5.349 1.00 95.12 170 GLU A O 1
ATOM 1352 N N . LEU A 1 171 ? 17.683 -9.896 -6.020 1.00 94.62 171 LEU A N 1
ATOM 1353 C CA . LEU A 1 171 ? 17.818 -9.208 -7.309 1.00 94.62 171 LEU A CA 1
ATOM 1354 C C . LEU A 1 171 ? 17.764 -7.674 -7.187 1.00 94.62 171 LEU A C 1
ATOM 1356 O O . LEU A 1 171 ? 18.455 -6.985 -7.938 1.00 94.62 171 LEU A O 1
ATOM 1360 N N . ASP A 1 172 ? 17.032 -7.148 -6.200 1.00 93.62 172 ASP A N 1
ATOM 1361 C CA . ASP A 1 172 ? 16.984 -5.713 -5.873 1.00 93.62 172 ASP A CA 1
ATOM 1362 C C . ASP A 1 172 ? 18.355 -5.151 -5.461 1.00 93.62 172 ASP A C 1
ATOM 1364 O O . ASP A 1 172 ? 18.657 -3.979 -5.669 1.00 93.62 172 ASP A O 1
ATOM 1368 N N . ASN A 1 173 ? 19.215 -5.984 -4.871 1.00 92.12 173 ASN A N 1
ATOM 1369 C CA . ASN A 1 173 ? 20.506 -5.534 -4.373 1.00 92.12 173 ASN A CA 1
ATOM 1370 C C . ASN A 1 173 ? 21.432 -5.094 -5.536 1.00 92.12 173 ASN A C 1
ATOM 1372 O O . ASN A 1 173 ? 21.744 -5.892 -6.428 1.00 92.12 173 ASN A O 1
ATOM 1376 N N . PRO A 1 174 ? 21.973 -3.857 -5.507 1.00 90.00 174 PRO A N 1
ATOM 1377 C CA . PRO A 1 174 ? 22.824 -3.350 -6.583 1.00 90.00 174 PRO A CA 1
ATOM 1378 C C . PRO A 1 174 ? 24.130 -4.116 -6.806 1.00 90.00 174 PRO A C 1
ATOM 1380 O O . PRO A 1 174 ? 24.785 -3.945 -7.831 1.00 90.00 174 PRO A O 1
ATOM 1383 N N . LYS A 1 175 ? 24.560 -4.925 -5.830 1.00 89.06 175 LYS A N 1
ATOM 1384 C CA . LYS A 1 175 ? 25.770 -5.752 -5.937 1.00 89.06 175 LYS A CA 1
ATOM 1385 C C . LYS A 1 175 ? 25.540 -7.055 -6.700 1.00 89.06 175 LYS A C 1
ATOM 1387 O O . LYS A 1 175 ? 26.510 -7.663 -7.139 1.00 89.06 175 LYS A O 1
ATOM 1392 N N . THR A 1 176 ? 24.297 -7.510 -6.782 1.00 86.38 176 THR A N 1
ATOM 1393 C CA . THR A 1 176 ? 23.912 -8.812 -7.344 1.00 86.38 176 THR A CA 1
ATOM 1394 C C . THR A 1 176 ? 23.197 -8.661 -8.677 1.00 86.38 176 THR A C 1
ATOM 1396 O O . THR A 1 176 ? 23.460 -9.462 -9.570 1.00 86.38 176 THR A O 1
ATOM 1399 N N . GLY A 1 177 ? 22.337 -7.649 -8.839 1.00 83.81 177 GLY A N 1
ATOM 1400 C CA . GLY A 1 177 ? 21.597 -7.457 -10.087 1.00 83.81 177 GLY A CA 1
ATOM 1401 C C . GLY A 1 177 ? 21.144 -6.029 -10.365 1.00 83.81 177 GLY A C 1
ATOM 1402 O O . GLY A 1 177 ? 21.305 -5.579 -11.496 1.00 83.81 177 GLY A O 1
ATOM 1403 N N . ASP A 1 178 ? 20.600 -5.326 -9.363 1.00 93.56 178 ASP A N 1
ATOM 1404 C CA . ASP A 1 178 ? 19.797 -4.107 -9.587 1.00 93.56 178 ASP A CA 1
ATOM 1405 C C . ASP A 1 178 ? 18.725 -4.357 -10.664 1.00 93.56 178 ASP A C 1
ATOM 1407 O O . ASP A 1 178 ? 18.690 -3.706 -11.714 1.00 93.56 178 ASP A O 1
ATOM 1411 N N . LEU A 1 179 ? 17.950 -5.428 -10.459 1.00 94.50 179 LEU A N 1
ATOM 1412 C CA . LEU A 1 179 ? 17.141 -6.071 -11.488 1.00 94.50 179 LEU A CA 1
ATOM 1413 C C . LEU A 1 179 ? 15.786 -6.510 -10.939 1.00 94.50 179 LEU A C 1
ATOM 1415 O O . LEU A 1 179 ? 15.706 -7.097 -9.866 1.00 94.50 179 LEU A O 1
ATOM 1419 N N . HIS A 1 180 ? 14.730 -6.321 -11.733 1.00 95.19 180 HIS A N 1
ATOM 1420 C CA . HIS A 1 180 ? 13.398 -6.859 -11.451 1.00 95.19 180 HIS A CA 1
ATOM 1421 C C . HIS A 1 180 ? 12.729 -7.404 -12.714 1.00 95.19 180 HIS A C 1
ATOM 1423 O O . HIS A 1 180 ? 12.742 -6.761 -13.767 1.00 95.19 180 HIS A O 1
ATOM 1429 N N . GLU A 1 181 ? 12.092 -8.574 -12.607 1.00 93.44 181 GLU A N 1
ATOM 1430 C CA . GLU A 1 181 ? 11.129 -9.039 -13.611 1.00 93.44 181 GLU A CA 1
ATOM 1431 C C . GLU A 1 181 ? 9.822 -8.253 -13.443 1.00 93.44 181 GLU A C 1
ATOM 1433 O O . GLU A 1 181 ? 9.216 -8.251 -12.372 1.00 93.44 181 GLU A O 1
ATOM 1438 N N . LEU A 1 182 ? 9.398 -7.552 -14.495 1.00 93.38 182 LEU A N 1
ATOM 1439 C CA . LEU A 1 182 ? 8.202 -6.703 -14.460 1.00 93.38 182 LEU A CA 1
ATOM 1440 C C . LEU A 1 182 ? 6.935 -7.505 -14.763 1.00 93.38 182 LEU A C 1
ATOM 1442 O O . LEU A 1 182 ? 5.878 -7.293 -14.169 1.00 93.38 182 LEU A O 1
ATOM 1446 N N . CYS A 1 183 ? 7.044 -8.398 -15.740 1.00 92.38 183 CYS A N 1
ATOM 1447 C CA . CYS A 1 183 ? 6.020 -9.334 -16.170 1.00 92.38 183 CYS A CA 1
ATOM 1448 C C . CYS A 1 183 ? 6.694 -10.436 -17.001 1.00 92.38 183 CYS A C 1
ATOM 1450 O O . CYS A 1 183 ? 7.861 -10.275 -17.384 1.00 92.38 183 CYS A O 1
ATOM 1452 N N . PRO A 1 184 ? 5.978 -11.522 -17.353 1.00 89.38 184 PRO A N 1
ATOM 1453 C CA . PRO A 1 184 ? 6.561 -12.569 -18.173 1.00 89.38 184 PRO A CA 1
ATOM 1454 C C . PRO A 1 184 ? 7.197 -11.978 -19.435 1.00 89.38 184 PRO A C 1
ATOM 1456 O O . PRO A 1 184 ? 6.517 -11.302 -20.212 1.00 89.38 184 PRO A O 1
ATOM 1459 N N . LYS A 1 185 ? 8.482 -12.295 -19.653 1.00 92.50 185 LYS A N 1
ATOM 1460 C CA . LYS A 1 185 ? 9.346 -11.860 -20.777 1.00 92.50 185 LYS A CA 1
ATOM 1461 C C . LYS A 1 185 ? 10.032 -10.498 -20.629 1.00 92.50 185 LYS A C 1
ATOM 1463 O O . LYS A 1 185 ? 10.867 -10.190 -21.478 1.00 92.50 185 LYS A O 1
ATOM 1468 N N . PHE A 1 186 ? 9.721 -9.698 -19.610 1.00 96.25 186 PHE A N 1
ATOM 1469 C CA . PHE A 1 186 ? 10.322 -8.374 -19.442 1.00 96.25 186 PHE A CA 1
ATOM 1470 C C . PHE A 1 186 ? 11.049 -8.241 -18.114 1.00 96.25 186 PHE A C 1
ATOM 1472 O O . PHE A 1 186 ? 10.476 -8.406 -17.040 1.00 96.25 186 PHE A O 1
ATOM 1479 N N . VAL A 1 187 ? 12.313 -7.851 -18.218 1.00 94.94 187 VAL A N 1
ATOM 1480 C CA . VAL A 1 187 ? 13.190 -7.562 -17.093 1.00 94.94 187 VAL A CA 1
ATOM 1481 C C . VAL A 1 187 ? 13.700 -6.136 -17.242 1.00 94.94 187 VAL A C 1
ATOM 1483 O O . VAL A 1 187 ? 14.091 -5.728 -18.337 1.00 94.94 187 VAL A O 1
ATOM 1486 N N . ALA A 1 188 ? 13.685 -5.385 -16.146 1.00 96.31 188 ALA A N 1
ATOM 1487 C CA . ALA A 1 188 ? 14.347 -4.095 -16.038 1.00 96.31 188 ALA A CA 1
ATOM 1488 C C . ALA A 1 188 ? 15.590 -4.252 -15.168 1.00 96.31 188 ALA A C 1
ATOM 1490 O O . ALA A 1 188 ? 15.524 -4.879 -14.114 1.00 96.31 188 ALA A O 1
ATOM 1491 N N . MET A 1 189 ? 16.710 -3.692 -15.616 1.00 95.12 189 MET A N 1
ATOM 1492 C CA . MET A 1 189 ? 17.968 -3.728 -14.881 1.00 95.12 189 MET A CA 1
ATOM 1493 C C . MET A 1 189 ? 18.802 -2.486 -15.153 1.00 95.12 189 MET A C 1
ATOM 1495 O O . MET A 1 189 ? 18.658 -1.844 -16.200 1.00 95.12 189 MET A O 1
ATOM 1499 N N . LYS A 1 190 ? 19.711 -2.178 -14.232 1.00 91.81 190 LYS A N 1
ATOM 1500 C CA . LYS A 1 190 ? 20.760 -1.192 -14.478 1.00 91.81 190 LYS A CA 1
ATOM 1501 C C . LYS A 1 190 ? 21.698 -1.663 -15.595 1.00 91.81 190 LYS A C 1
ATOM 1503 O O . LYS A 1 190 ? 21.978 -2.852 -15.734 1.00 91.81 190 LYS A O 1
ATOM 1508 N N . GLY A 1 191 ? 22.176 -0.715 -16.407 1.00 90.00 191 GLY A N 1
ATOM 1509 C CA . GLY A 1 191 ? 23.178 -0.990 -17.438 1.00 90.00 191 GLY A CA 1
ATOM 1510 C C . GLY A 1 191 ? 24.449 -1.610 -16.831 1.00 90.00 191 GLY A C 1
ATOM 1511 O O . GLY A 1 191 ? 24.876 -1.112 -15.785 1.00 90.00 191 GLY A O 1
ATOM 1512 N N . PRO A 1 192 ? 25.023 -2.663 -17.450 1.00 83.75 192 PRO A N 1
ATOM 1513 C CA . PRO A 1 192 ? 26.270 -3.279 -16.993 1.00 83.75 192 PRO A CA 1
ATOM 1514 C C . PRO A 1 192 ? 27.450 -2.306 -16.906 1.00 83.75 192 PRO A C 1
ATOM 1516 O O . PRO A 1 192 ? 27.533 -1.392 -17.761 1.00 83.75 192 PRO A O 1
#

Mean predicted aligned error: 3.9 Å

Solvent-accessible surface area (backbone atoms only — not comparable to full-atom values): 11123 Å² total; per-residue (Å²): 133,84,68,72,46,70,84,37,86,85,40,30,31,36,33,62,43,54,74,68,57,49,56,52,50,51,60,77,42,61,94,52,62,64,47,82,44,69,73,72,67,44,68,67,47,82,59,87,50,68,21,68,43,75,62,52,68,64,53,47,48,52,48,41,60,51,50,52,54,61,57,67,71,45,87,79,38,25,36,35,39,53,34,54,77,49,40,62,46,38,32,24,41,49,47,50,52,24,48,32,36,28,77,76,69,68,41,50,41,65,68,35,34,46,83,63,64,56,86,52,89,88,58,65,66,53,61,36,45,53,73,43,84,65,83,74,93,61,72,42,46,71,52,55,55,37,43,51,51,53,50,34,40,77,71,65,54,47,50,86,91,73,59,59,55,65,62,51,56,52,25,53,35,76,90,72,47,32,32,46,76,72,37,94,96,42,71,50,60,64,82,132

Secondary structure (DSSP, 8-state):
---EEEEETTTEEEEE--HHHHHHHHHHTTTS-EEEE--GGGG----SSS---PPPHHHHHHHHHHHHHHHTS-TTPEEEEEE-S-HHHHHHHHHHHHHHHHHHH---HHHHHHHHHS--TT--PPPB--SSSSPPS--B-HHHHHHHHHHHHHTTS--TTT--HHHHHHHHSTTTT-EEEEETTEEEE---

Nearest PDB structures (foldseek):
  1ohe-assembly1_A  TM=8.746E-01  e=1.895E-14  Homo sapiens
  1ohd-assembly1_A  TM=8.762E-01  e=5.068E-14  Homo sapiens
  5xw5-assembly2_B  TM=8.909E-01  e=4.926E-13  Saccharomyces cerevisiae S288C
  5xw5-assembly1_A  TM=8.843E-01  e=4.097E-13  Saccharomyces cerevisiae S288C
  5xw4-assembly1_A  TM=8.895E-01  e=1.489E-12  Saccharomyces cerevisiae S288C

pLDDT: mean 93.66, std 6.99, range [53.66, 98.69]

Organism: NCBI:txid233186

Foldseek 3Di:
DWDWFALDPQQEIETEDDPVVVVVVVVVCPPALEDEDEDCLLQPDDALAPFLDQHDPLSLLVLLVVVVCVSVPDVRYHYYYYFYLDQSRLLNVLLSQLSNCCQVVVDALCSSCVRQPPDDPPRDHDFGADRDPDDGPDTHHSSNSSVVVVVCVVLVQDHSVPDDSVVVVQCCDPVRWVKDDRGPPDIDTDDD